Protein AF-A0AAW0YUC3-F1 (afdb_monomer)

Radius of gyration: 25.83 Å; Cα contacts (8 Å, |Δi|>4): 140; chains: 1; bounding box: 70×52×76 Å

pLDDT: mean 74.94, std 15.45, range [36.5, 94.44]

Nearest PDB structures (foldseek):
  8x61-assembly1_D  TM=2.138E-01  e=2.716E+00  Escherichia coli K-12
  8glv-assembly1_Em  TM=3.042E-01  e=8.082E+00  Chlamydomonas reinhardtii
  7w78-assembly1_B  TM=2.877E-01  e=7.691E+00  Corynebacterium diphtheriae NCTC 13129

Organism: NCBI:txid1651941

Secondary structure (DSSP, 8-state):
------HHHHHHHHHHHHHHHHHHHHHHHHHHHHHHHHHHHHHHHHHHTT--S--HHHHHHHHS-TTSS---SS-THHHHHHHHHHHHHHHHHHHHHHHHHHHHHTTT-HHHHHHHHHHS-GGG--SS-HHHHHHHHHHHHHHHHHHHHHHHHHHHHHS---S-TT--HHHHHHHHHHHHHHHHHHHHHHHHHHHHHHHHHHHHHHHHHHHHHHHHHHH--

Mean predicted aligned error: 12.06 Å

Sequence (221 aa):
MGAIFPFPRMLMLIVRLWFIVALGCLVMVLIVWLMIFIENTKTFKDTMHHYLGNDQRVYDTFDGDHGAGYVANTNIPKHLGGIVFTSLFDIAMMVFIPLAACSDLFWRFPFCKQILEDFWTAGLYDTRGFVDIEFFFVFANAFLKLFIVAATGSQTYTGIYPDNSHVDTPLFCLYATLCLAGSIPFTIISHIMVLHQMKRKEYKDELAKAEEAAKAAKSAN

Structure (mmCIF, N/CA/C/O backbone):
data_AF-A0AAW0YUC3-F1
#
_entry.id   AF-A0AAW0YUC3-F1
#
loop_
_atom_site.group_PDB
_atom_site.id
_atom_site.type_symbol
_atom_site.label_atom_id
_atom_site.label_alt_id
_atom_site.label_comp_id
_atom_site.label_asym_id
_atom_site.label_entity_id
_atom_site.label_seq_id
_atom_site.pdbx_PDB_ins_code
_atom_site.Cartn_x
_atom_site.Cartn_y
_atom_site.Cartn_z
_atom_site.occupancy
_atom_site.B_iso_or_equiv
_atom_site.auth_seq_id
_atom_site.auth_comp_id
_atom_site.auth_asym_id
_atom_site.auth_atom_id
_atom_site.pdbx_PDB_model_num
ATOM 1 N N . MET A 1 1 ? -8.210 25.835 40.104 1.00 36.50 1 MET A N 1
ATOM 2 C CA . MET A 1 1 ? -8.508 25.679 38.663 1.00 36.50 1 MET A CA 1
ATOM 3 C C . MET A 1 1 ? -7.409 24.832 38.038 1.00 36.50 1 MET A C 1
ATOM 5 O O . MET A 1 1 ? -6.374 25.361 37.665 1.00 36.50 1 MET A O 1
ATOM 9 N N . GLY A 1 2 ? -7.577 23.508 38.031 1.00 41.25 2 GLY A N 1
ATOM 10 C CA . GLY A 1 2 ? -6.605 22.593 37.433 1.00 41.25 2 GLY A CA 1
ATOM 11 C C . GLY A 1 2 ? -6.911 22.424 35.953 1.00 41.25 2 GLY A C 1
ATOM 12 O O . GLY A 1 2 ? -7.856 21.720 35.604 1.00 41.25 2 GLY A O 1
ATOM 13 N N . ALA A 1 3 ? -6.145 23.086 35.090 1.00 44.81 3 ALA A N 1
ATOM 14 C CA . ALA A 1 3 ? -6.155 22.807 33.663 1.00 44.81 3 ALA A CA 1
ATOM 15 C C . ALA A 1 3 ? -5.544 21.415 33.445 1.00 44.81 3 ALA A C 1
ATOM 17 O O . ALA A 1 3 ? -4.338 21.266 33.269 1.00 44.81 3 ALA A O 1
ATOM 18 N N . ILE A 1 4 ? -6.384 20.379 33.501 1.00 53.16 4 ILE A N 1
ATOM 19 C CA . ILE A 1 4 ? -6.050 19.073 32.940 1.00 53.16 4 ILE A CA 1
ATOM 20 C C . ILE A 1 4 ? -5.887 19.330 31.444 1.00 53.16 4 ILE A C 1
ATOM 22 O O . ILE A 1 4 ? -6.869 19.526 30.728 1.00 53.16 4 ILE A O 1
ATOM 26 N N . PHE A 1 5 ? -4.633 19.430 31.003 1.00 50.72 5 PHE A N 1
ATOM 27 C CA . PHE A 1 5 ? -4.253 19.533 29.599 1.00 50.72 5 PHE A CA 1
ATOM 28 C C . PHE A 1 5 ? -5.131 18.569 28.782 1.00 50.72 5 PHE A C 1
ATOM 30 O O . PHE A 1 5 ? -5.283 17.414 29.195 1.00 50.72 5 PHE A O 1
ATOM 37 N N . PRO A 1 6 ? -5.712 18.973 27.637 1.00 61.91 6 PRO A N 1
ATOM 38 C CA . PRO A 1 6 ? -6.569 18.111 26.824 1.00 61.91 6 PRO A CA 1
ATOM 39 C C . PRO A 1 6 ? -5.730 17.076 26.051 1.00 61.91 6 PRO A C 1
ATOM 41 O O . PRO A 1 6 ? -5.908 16.876 24.851 1.00 61.91 6 PRO A O 1
ATOM 44 N N . PHE A 1 7 ? -4.802 16.410 26.740 1.00 67.56 7 PHE A N 1
ATOM 45 C CA . PHE A 1 7 ? -3.860 15.422 26.239 1.00 67.56 7 PHE A CA 1
ATOM 46 C C . PHE A 1 7 ? -4.545 14.328 25.403 1.00 67.56 7 PHE A C 1
ATOM 48 O O . PHE A 1 7 ? -4.077 14.085 24.293 1.00 67.56 7 PHE A O 1
ATOM 55 N N . PRO A 1 8 ? -5.711 13.762 25.794 1.00 72.56 8 PRO A N 1
ATOM 56 C CA . PRO A 1 8 ? -6.392 12.768 24.962 1.00 72.56 8 PRO A CA 1
ATOM 57 C C . PRO A 1 8 ? -6.910 13.338 23.635 1.00 72.56 8 PRO A C 1
ATOM 59 O O . PRO A 1 8 ? -6.893 12.653 22.617 1.00 72.56 8 PRO A O 1
ATOM 62 N N . ARG A 1 9 ? -7.373 14.597 23.624 1.00 73.75 9 ARG A N 1
ATOM 63 C CA . ARG A 1 9 ? -7.908 15.240 22.413 1.00 73.75 9 ARG A CA 1
ATOM 64 C C . ARG A 1 9 ? -6.792 15.647 21.457 1.00 73.75 9 ARG A C 1
ATOM 66 O O . ARG A 1 9 ? -6.930 15.422 20.259 1.00 73.75 9 ARG A O 1
ATOM 73 N N . MET A 1 10 ? -5.691 16.198 21.975 1.00 80.25 10 MET A N 1
ATOM 74 C CA . MET A 1 10 ? -4.527 16.537 21.150 1.00 80.25 10 MET A CA 1
ATOM 75 C C . MET A 1 10 ? -3.869 15.290 20.563 1.00 80.25 10 MET A C 1
ATOM 77 O O . MET A 1 10 ? -3.585 15.260 19.372 1.00 80.25 10 MET A O 1
ATOM 81 N N . LEU A 1 11 ? -3.704 14.237 21.365 1.00 78.44 11 LEU A N 1
ATOM 82 C CA . LEU A 1 11 ? -3.140 12.971 20.907 1.00 78.44 11 LEU A CA 1
ATOM 83 C C . LEU A 1 11 ? -3.977 12.351 19.780 1.00 78.44 11 LEU A C 1
ATOM 85 O O . LEU A 1 11 ? -3.430 11.917 18.773 1.00 78.44 11 LEU A O 1
ATOM 89 N N . MET A 1 12 ? -5.308 12.392 19.888 1.00 76.25 12 MET A N 1
ATOM 90 C CA . MET A 1 12 ? -6.196 11.929 18.816 1.00 76.25 12 MET A CA 1
ATOM 91 C C . MET A 1 12 ? -6.129 12.782 17.550 1.00 76.25 12 MET A C 1
ATOM 93 O O . MET A 1 12 ? -6.281 12.257 16.449 1.00 76.25 12 MET A O 1
ATOM 97 N N . LEU A 1 13 ? -5.910 14.089 17.687 1.00 80.75 13 LEU A N 1
ATOM 98 C CA . LEU A 1 13 ? -5.717 14.973 16.542 1.00 80.75 13 LEU A CA 1
ATOM 99 C C . LEU A 1 13 ? -4.399 14.656 15.826 1.00 80.75 13 LEU A C 1
ATOM 101 O O . LEU A 1 13 ? -4.394 14.541 14.604 1.00 80.75 13 LEU A O 1
ATOM 105 N N . ILE A 1 14 ? -3.322 14.424 16.583 1.00 84.38 14 ILE A N 1
ATOM 106 C CA . ILE A 1 14 ? -2.024 13.985 16.051 1.00 84.38 14 ILE A CA 1
ATOM 107 C C . ILE A 1 14 ? -2.169 12.646 15.325 1.00 84.38 14 ILE A C 1
ATOM 109 O O . ILE A 1 14 ? -1.726 12.529 14.189 1.00 84.38 14 ILE A O 1
ATOM 113 N N . VAL A 1 15 ? -2.853 11.669 15.927 1.00 82.94 15 VAL A N 1
ATOM 114 C CA . VA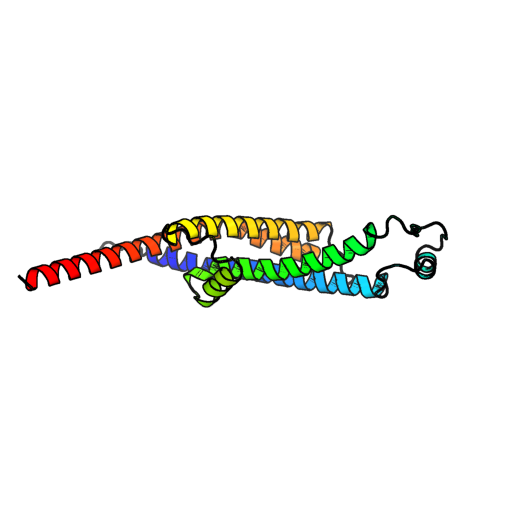L A 1 15 ? -3.125 10.367 15.297 1.00 82.94 15 VAL A CA 1
ATOM 115 C C . VAL A 1 15 ? -3.893 10.538 13.982 1.00 82.94 15 VAL A C 1
ATOM 117 O O . VAL A 1 15 ? -3.531 9.943 12.975 1.00 82.94 15 VAL A O 1
ATOM 120 N N . ARG A 1 16 ? -4.920 11.394 13.935 1.00 78.81 16 ARG A N 1
ATOM 121 C CA . ARG A 1 16 ? -5.672 11.654 12.693 1.00 78.81 16 ARG A CA 1
ATOM 122 C C . ARG A 1 16 ? -4.830 12.327 11.612 1.00 78.81 16 ARG A C 1
ATOM 124 O O . ARG A 1 16 ? -4.953 11.956 10.450 1.00 78.81 16 ARG A O 1
ATOM 131 N N . LEU A 1 17 ? -3.991 13.296 11.977 1.00 86.06 17 LEU A N 1
ATOM 132 C CA . LEU A 1 17 ? -3.051 13.915 11.040 1.00 86.06 17 LEU A CA 1
ATOM 133 C C . LEU A 1 17 ? -2.023 12.899 10.537 1.00 86.06 17 LEU A C 1
ATOM 135 O O . LEU A 1 17 ? -1.692 12.895 9.355 1.00 86.06 17 LEU A O 1
ATOM 139 N N . TRP A 1 18 ? -1.574 11.997 11.409 1.00 87.69 18 TRP A N 1
ATOM 140 C CA . TRP A 1 18 ? -0.641 10.937 11.058 1.00 87.69 18 TRP A CA 1
ATOM 141 C C . TRP A 1 18 ? -1.183 10.027 9.954 1.00 87.69 18 TRP A C 1
ATOM 143 O O . TRP A 1 18 ? -0.458 9.710 9.017 1.00 87.69 18 TRP A O 1
ATOM 153 N N . PHE A 1 19 ? -2.468 9.670 10.002 1.00 85.06 19 PHE A N 1
ATOM 154 C CA . PHE A 1 19 ? -3.106 8.888 8.938 1.00 85.06 19 PHE A CA 1
ATOM 155 C C . PHE A 1 19 ? -3.041 9.567 7.563 1.00 85.06 19 PHE A C 1
ATOM 157 O O . PHE A 1 19 ? -2.885 8.881 6.558 1.00 85.06 19 PHE A O 1
ATOM 164 N N . ILE A 1 20 ? -3.110 10.901 7.506 1.00 87.62 20 ILE A N 1
ATOM 165 C CA . ILE A 1 20 ? -2.961 11.653 6.250 1.00 87.62 20 ILE A CA 1
ATOM 166 C C . ILE A 1 20 ? -1.530 11.516 5.723 1.00 87.62 20 ILE A C 1
ATOM 168 O O . ILE A 1 20 ? -1.331 11.281 4.534 1.00 87.62 20 ILE A O 1
ATOM 172 N N . VAL A 1 21 ? -0.538 11.621 6.610 1.00 89.50 21 VAL A N 1
ATOM 173 C CA . VAL A 1 21 ? 0.879 11.453 6.255 1.00 89.50 21 VAL A CA 1
ATOM 174 C C . VAL A 1 21 ? 1.151 10.026 5.777 1.00 89.50 21 VAL A C 1
ATOM 176 O O . VAL A 1 21 ? 1.731 9.847 4.710 1.00 89.50 21 VAL A O 1
ATOM 179 N N . ALA A 1 22 ? 0.679 9.016 6.512 1.00 88.75 22 ALA A N 1
ATOM 180 C CA . ALA A 1 22 ? 0.833 7.606 6.155 1.00 88.75 22 ALA A CA 1
ATOM 181 C C . ALA A 1 22 ? 0.184 7.280 4.798 1.00 88.75 22 ALA A C 1
ATOM 183 O O . ALA A 1 22 ? 0.786 6.595 3.970 1.00 88.75 22 ALA A O 1
ATOM 184 N N . LEU A 1 23 ? -1.005 7.833 4.533 1.00 91.19 23 LEU A N 1
ATOM 185 C CA . LEU A 1 23 ? -1.658 7.721 3.231 1.00 91.19 23 LEU A CA 1
ATOM 186 C C . LEU A 1 23 ? -0.838 8.409 2.132 1.00 91.19 23 LEU A C 1
ATOM 188 O O . LEU A 1 23 ? -0.673 7.849 1.053 1.00 91.19 23 LEU A O 1
ATOM 192 N N . GLY A 1 24 ? -0.273 9.585 2.415 1.00 90.75 24 GLY A N 1
ATOM 193 C CA . GLY A 1 24 ? 0.641 10.280 1.510 1.00 90.75 24 GLY A CA 1
ATOM 194 C C . GLY A 1 24 ? 1.855 9.427 1.130 1.00 90.75 24 GLY A C 1
ATOM 195 O O . GLY A 1 24 ? 2.204 9.361 -0.047 1.00 90.75 24 GLY A O 1
ATOM 196 N N . CYS A 1 25 ? 2.447 8.702 2.085 1.00 92.62 25 CYS A N 1
ATOM 197 C CA . CYS A 1 25 ? 3.543 7.771 1.807 1.00 92.62 25 CYS A CA 1
ATOM 198 C C . CYS A 1 25 ? 3.119 6.640 0.856 1.00 92.62 25 CYS A C 1
ATOM 200 O O . CYS A 1 25 ? 3.864 6.305 -0.062 1.00 92.62 25 CYS A O 1
ATOM 202 N N . LEU A 1 26 ? 1.917 6.079 1.026 1.00 93.12 26 LEU A N 1
ATOM 203 C CA . LEU A 1 26 ? 1.385 5.063 0.109 1.00 93.12 26 LEU A CA 1
ATOM 204 C C . LEU A 1 26 ? 1.124 5.632 -1.292 1.00 93.12 26 LEU A C 1
ATOM 206 O O . LEU A 1 26 ? 1.446 4.980 -2.282 1.00 93.12 26 LEU A O 1
ATOM 210 N N . VAL A 1 27 ? 0.602 6.858 -1.392 1.00 94.06 27 VAL A N 1
ATOM 211 C CA . VAL A 1 27 ? 0.396 7.544 -2.679 1.00 94.06 27 VAL A CA 1
ATOM 212 C C . VAL A 1 27 ? 1.724 7.777 -3.400 1.00 94.06 27 VAL A C 1
ATOM 214 O O . VAL A 1 27 ? 1.807 7.533 -4.600 1.00 94.06 27 VAL A O 1
ATOM 217 N N . MET A 1 28 ? 2.776 8.192 -2.688 1.00 91.50 28 MET A N 1
ATOM 218 C CA . MET A 1 28 ? 4.113 8.327 -3.279 1.00 91.50 28 MET A CA 1
ATOM 219 C C . MET A 1 28 ? 4.600 7.006 -3.878 1.00 91.50 28 MET A C 1
ATOM 221 O O . MET A 1 28 ? 5.067 6.986 -5.014 1.00 91.50 28 MET A O 1
ATOM 225 N N . VAL A 1 29 ? 4.451 5.898 -3.146 1.00 92.56 29 VAL A N 1
ATOM 226 C CA . VAL A 1 29 ? 4.839 4.572 -3.643 1.00 92.56 29 VAL A CA 1
ATOM 227 C C . VAL A 1 29 ? 3.982 4.158 -4.844 1.00 92.56 29 VAL A C 1
ATOM 229 O O . VAL A 1 29 ? 4.516 3.634 -5.814 1.00 92.56 29 VAL A O 1
ATOM 232 N N . LEU A 1 30 ? 2.680 4.458 -4.855 1.00 93.50 30 LEU A N 1
ATOM 233 C CA . LEU A 1 30 ? 1.829 4.194 -6.021 1.00 93.50 30 LEU A CA 1
ATOM 234 C C . LEU A 1 30 ? 2.327 4.927 -7.275 1.00 93.50 30 LEU A C 1
ATOM 236 O O . LEU A 1 30 ? 2.386 4.333 -8.350 1.00 93.50 30 LEU A O 1
ATOM 240 N N . ILE A 1 31 ? 2.720 6.197 -7.137 1.00 90.62 31 ILE A N 1
ATOM 241 C CA . ILE A 1 31 ? 3.285 6.984 -8.241 1.00 90.62 31 ILE A CA 1
ATOM 242 C C . ILE A 1 31 ? 4.590 6.355 -8.740 1.00 90.62 31 ILE A C 1
ATOM 244 O O . ILE A 1 31 ? 4.771 6.231 -9.948 1.00 90.62 31 ILE A O 1
ATOM 248 N N . VAL A 1 32 ? 5.464 5.905 -7.833 1.00 89.12 32 VAL A N 1
ATOM 249 C CA . VAL A 1 32 ? 6.694 5.180 -8.192 1.00 89.12 32 VAL A CA 1
ATOM 250 C C . VAL A 1 32 ? 6.382 3.957 -9.056 1.00 89.12 32 VAL A C 1
ATOM 252 O O . VAL A 1 32 ? 6.980 3.790 -10.115 1.00 89.12 32 VAL A O 1
ATOM 255 N N . TRP A 1 33 ? 5.412 3.129 -8.662 1.00 90.56 33 TRP A N 1
ATOM 256 C CA . TRP A 1 33 ? 5.044 1.939 -9.436 1.00 90.56 33 TRP A CA 1
ATOM 257 C C . TRP A 1 33 ? 4.436 2.273 -10.800 1.00 90.56 33 TRP A C 1
ATOM 259 O O . TRP A 1 33 ? 4.719 1.581 -11.776 1.00 90.56 33 TRP A O 1
ATOM 269 N N . LEU A 1 34 ? 3.663 3.359 -10.909 1.00 89.81 34 LEU A N 1
ATOM 270 C CA . LEU A 1 34 ? 3.191 3.860 -12.205 1.00 89.81 34 LEU A CA 1
ATOM 271 C C . LEU A 1 34 ? 4.356 4.278 -13.108 1.00 89.81 34 LEU A C 1
ATOM 273 O O . LEU A 1 34 ? 4.357 3.955 -14.294 1.00 89.81 34 LEU A O 1
ATOM 277 N N . MET A 1 35 ? 5.356 4.968 -12.556 1.00 86.44 35 MET A N 1
ATOM 278 C CA . MET A 1 35 ? 6.550 5.364 -13.303 1.00 86.44 35 MET A CA 1
ATOM 279 C C . MET A 1 35 ? 7.354 4.148 -13.771 1.00 86.44 35 MET A C 1
ATOM 281 O O . MET A 1 35 ? 7.698 4.082 -14.948 1.00 86.44 35 MET A O 1
ATOM 285 N N . ILE A 1 36 ? 7.592 3.174 -12.886 1.00 85.88 36 ILE A N 1
ATOM 286 C CA . ILE A 1 36 ? 8.300 1.925 -13.206 1.00 85.88 36 ILE A CA 1
ATOM 287 C C . ILE A 1 36 ? 7.592 1.182 -14.337 1.00 85.88 36 ILE A C 1
ATOM 289 O O . ILE A 1 36 ? 8.230 0.800 -15.311 1.00 85.88 36 ILE A O 1
ATOM 293 N N . PHE A 1 37 ? 6.271 1.035 -14.259 1.00 87.00 37 PHE A N 1
ATOM 294 C CA . PHE A 1 37 ? 5.501 0.349 -15.293 1.00 87.00 37 PHE A CA 1
ATOM 295 C C . PHE A 1 37 ? 5.586 1.048 -16.655 1.00 87.00 37 PHE A C 1
ATOM 297 O O . PHE A 1 37 ? 5.738 0.393 -17.690 1.00 87.00 37 PHE A O 1
ATOM 304 N N . ILE A 1 38 ? 5.506 2.383 -16.669 1.00 85.25 38 ILE A N 1
ATOM 305 C CA . ILE A 1 38 ? 5.671 3.175 -17.894 1.00 85.25 38 ILE A CA 1
ATOM 306 C C . ILE A 1 38 ? 7.071 2.962 -18.471 1.00 85.25 38 ILE A C 1
ATOM 308 O O . ILE A 1 38 ? 7.193 2.744 -19.676 1.00 85.25 38 ILE A O 1
ATOM 312 N N . GLU A 1 39 ? 8.106 3.005 -17.635 1.00 80.94 39 GLU A N 1
ATOM 313 C CA . GLU A 1 39 ? 9.488 2.846 -18.083 1.00 80.94 39 GLU A CA 1
ATOM 314 C C . GLU A 1 39 ? 9.754 1.432 -18.603 1.00 80.94 39 GLU A C 1
ATOM 316 O O . GLU A 1 39 ? 10.210 1.277 -19.730 1.00 80.94 39 GLU A O 1
ATOM 321 N N . ASN A 1 40 ? 9.323 0.402 -17.871 1.00 79.44 40 ASN A N 1
ATOM 322 C CA . ASN A 1 40 ? 9.378 -0.993 -18.309 1.00 79.44 40 ASN A CA 1
ATOM 323 C C . ASN A 1 40 ? 8.682 -1.186 -19.666 1.00 79.44 40 ASN A C 1
ATOM 325 O O . ASN A 1 40 ? 9.205 -1.864 -20.551 1.00 79.44 40 ASN A O 1
ATOM 329 N N . THR A 1 41 ? 7.520 -0.553 -19.862 1.00 79.00 41 THR A N 1
ATOM 330 C CA . THR A 1 41 ? 6.772 -0.624 -21.126 1.00 79.00 41 THR A CA 1
ATOM 331 C C . THR A 1 41 ? 7.502 0.092 -22.266 1.00 79.00 41 THR A C 1
ATOM 333 O O . THR A 1 41 ? 7.511 -0.406 -23.394 1.00 79.00 41 THR A O 1
ATOM 336 N N . LYS A 1 42 ? 8.130 1.244 -21.996 1.00 78.69 42 LYS A N 1
ATOM 337 C CA . LYS A 1 42 ? 8.946 1.964 -22.983 1.00 78.69 42 LYS A CA 1
ATOM 338 C C . LYS A 1 42 ? 10.190 1.177 -23.356 1.00 78.69 42 LYS A C 1
ATOM 340 O O . LYS A 1 42 ? 10.390 0.937 -24.535 1.00 78.69 42 LYS A O 1
ATOM 345 N N . THR A 1 43 ? 10.960 0.685 -22.389 1.00 74.25 43 THR A N 1
ATOM 346 C CA . THR A 1 43 ? 12.140 -0.145 -22.661 1.00 74.25 43 THR A CA 1
ATOM 347 C C . THR A 1 43 ? 11.763 -1.398 -23.448 1.00 74.25 43 THR A C 1
ATOM 349 O O . THR A 1 43 ? 12.449 -1.772 -24.396 1.00 74.25 43 THR A O 1
ATOM 352 N N . PHE A 1 44 ? 10.626 -2.023 -23.133 1.00 74.81 44 PHE A N 1
ATOM 353 C CA . PHE A 1 44 ? 10.121 -3.148 -23.916 1.00 74.81 44 PHE A CA 1
ATOM 354 C C . PHE A 1 44 ? 9.786 -2.761 -25.368 1.00 74.81 44 PHE A C 1
ATOM 356 O O . PHE A 1 44 ? 10.060 -3.510 -26.305 1.00 74.81 44 PHE A O 1
ATOM 363 N N . LYS A 1 45 ? 9.217 -1.579 -25.592 1.00 77.62 45 LYS A N 1
ATOM 364 C CA . LYS A 1 45 ? 8.961 -1.075 -26.943 1.00 77.62 45 LYS A CA 1
ATOM 365 C C . LYS A 1 45 ? 10.250 -0.711 -27.686 1.00 77.62 45 LYS A C 1
ATOM 367 O O . LYS A 1 45 ? 10.398 -1.075 -28.850 1.00 77.62 45 LYS A O 1
ATOM 372 N N . ASP A 1 46 ? 11.145 0.017 -27.039 1.00 72.75 46 ASP A N 1
ATOM 373 C CA . ASP A 1 46 ? 12.275 0.677 -27.688 1.00 72.75 46 ASP A CA 1
ATOM 374 C C . ASP A 1 46 ? 13.439 -0.294 -27.905 1.00 72.75 46 ASP A C 1
ATOM 376 O O . ASP A 1 46 ? 14.040 -0.295 -28.977 1.00 72.75 46 ASP A O 1
ATOM 380 N N . THR A 1 47 ? 13.698 -1.177 -26.937 1.00 68.00 47 THR A N 1
ATOM 381 C CA . THR A 1 47 ? 14.779 -2.169 -27.010 1.00 68.00 47 THR A CA 1
ATOM 382 C C . THR A 1 47 ? 14.316 -3.478 -27.632 1.00 68.00 47 THR A C 1
ATOM 384 O O . THR A 1 47 ? 15.066 -4.094 -28.378 1.00 68.00 47 THR A O 1
ATOM 387 N N . MET A 1 48 ? 13.088 -3.922 -27.342 1.00 63.00 48 MET A N 1
ATOM 388 C CA . MET A 1 48 ? 12.586 -5.211 -27.834 1.00 63.00 48 MET A CA 1
ATOM 389 C C . MET A 1 48 ? 11.582 -5.071 -28.982 1.00 63.00 48 MET A C 1
ATOM 391 O O . MET A 1 48 ? 11.122 -6.084 -29.474 1.00 63.00 48 MET A O 1
ATOM 395 N N . HIS A 1 49 ? 11.191 -3.878 -29.442 1.00 68.06 49 HIS A N 1
ATOM 396 C CA . HIS A 1 49 ? 10.215 -3.712 -30.540 1.00 68.06 49 HIS A CA 1
ATOM 397 C C . HIS A 1 49 ? 8.898 -4.490 -30.346 1.00 68.06 49 HIS A C 1
ATOM 399 O O . HIS A 1 49 ? 8.316 -4.995 -31.306 1.00 68.06 49 HIS A O 1
ATOM 405 N N . HIS A 1 50 ? 8.422 -4.601 -29.100 1.00 67.62 50 HIS A N 1
ATOM 406 C CA . HIS A 1 50 ? 7.267 -5.433 -28.715 1.00 67.62 50 HIS A CA 1
ATOM 407 C C . HIS A 1 50 ? 7.434 -6.939 -28.952 1.00 67.62 50 HIS A C 1
ATOM 409 O O . HIS A 1 50 ? 6.468 -7.706 -28.927 1.00 67.62 50 HIS A O 1
ATOM 415 N N . TYR A 1 51 ? 8.658 -7.376 -29.180 1.00 62.28 51 TYR A N 1
ATOM 416 C CA . TYR A 1 51 ? 8.966 -8.741 -29.508 1.00 62.28 51 TYR A CA 1
ATOM 417 C C . TYR A 1 51 ? 9.067 -9.588 -28.240 1.00 62.28 51 TYR A C 1
ATOM 419 O O . TYR A 1 51 ? 9.902 -9.368 -27.366 1.00 62.28 51 TYR A O 1
ATOM 427 N N . LEU A 1 52 ? 8.183 -10.577 -28.149 1.00 59.31 52 LEU A N 1
ATOM 428 C CA . LEU A 1 52 ? 8.095 -11.511 -27.027 1.00 59.31 52 LEU A CA 1
ATOM 429 C C . LEU A 1 52 ? 8.913 -12.802 -27.269 1.00 59.31 52 LEU A C 1
ATOM 431 O O . LEU A 1 52 ? 9.033 -13.629 -26.375 1.00 59.31 52 LEU A O 1
ATOM 435 N N . GLY A 1 53 ? 9.543 -12.955 -28.440 1.00 53.75 53 GLY A N 1
ATOM 436 C CA . GLY A 1 53 ? 10.409 -14.093 -28.770 1.00 53.75 53 GLY A CA 1
ATOM 437 C C . GLY A 1 53 ? 9.696 -15.278 -29.437 1.00 53.75 53 GLY A C 1
ATOM 438 O O . GLY A 1 53 ? 8.803 -15.864 -28.835 1.00 53.75 53 GLY A O 1
ATOM 439 N N . ASN A 1 54 ? 10.123 -15.634 -30.666 1.00 55.44 54 ASN A N 1
ATOM 440 C CA . ASN A 1 54 ? 10.218 -17.000 -31.250 1.00 55.44 54 ASN A CA 1
ATOM 441 C C . ASN A 1 54 ? 10.791 -17.007 -32.704 1.00 55.44 54 ASN A C 1
ATOM 443 O O . ASN A 1 54 ? 10.345 -17.732 -33.587 1.00 55.44 54 ASN A O 1
ATOM 447 N N . ASP A 1 55 ? 11.746 -16.145 -33.000 1.00 56.50 55 ASP A N 1
ATOM 448 C CA . ASP A 1 55 ? 12.297 -15.865 -34.330 1.00 56.50 55 ASP A CA 1
ATOM 449 C C . ASP A 1 55 ? 13.767 -15.456 -34.168 1.00 56.50 55 ASP A C 1
ATOM 451 O O . ASP A 1 55 ? 14.103 -14.413 -33.594 1.00 56.50 55 ASP A O 1
ATOM 455 N N . GLN A 1 56 ? 14.648 -16.332 -34.641 1.00 55.59 56 GLN A N 1
ATOM 456 C CA . GLN A 1 56 ? 16.095 -16.167 -34.563 1.00 55.59 56 GLN A CA 1
ATOM 457 C C . GLN A 1 56 ? 16.583 -14.965 -35.370 1.00 55.59 56 GLN A C 1
ATOM 459 O O . GLN A 1 56 ? 17.543 -14.311 -34.979 1.00 55.59 56 GLN A O 1
ATOM 464 N N . ARG A 1 57 ? 15.879 -14.611 -36.452 1.00 59.62 57 ARG A N 1
ATOM 465 C CA . ARG A 1 57 ? 16.280 -13.515 -37.344 1.00 59.62 57 ARG A CA 1
ATOM 466 C C . ARG A 1 57 ? 16.293 -12.156 -36.654 1.00 59.62 57 ARG A C 1
ATOM 468 O O . ARG A 1 57 ? 17.054 -11.289 -37.061 1.00 59.62 57 ARG A O 1
ATOM 475 N N . VAL A 1 58 ? 15.453 -11.980 -35.635 1.00 60.97 58 VAL A N 1
ATOM 476 C CA . VAL A 1 58 ? 15.376 -10.749 -34.837 1.00 60.97 58 VAL A CA 1
ATOM 477 C C . VAL A 1 58 ? 16.470 -10.721 -33.761 1.00 60.97 58 VAL A C 1
ATOM 479 O O . VAL A 1 58 ? 16.980 -9.657 -33.436 1.00 60.97 58 VAL A O 1
ATOM 482 N N . TYR A 1 59 ? 16.888 -11.876 -33.235 1.00 56.28 59 TYR A N 1
ATOM 483 C CA . TYR A 1 59 ? 18.004 -11.951 -32.283 1.00 56.28 59 TYR A CA 1
ATOM 484 C C . TYR A 1 59 ? 19.352 -11.678 -32.955 1.00 56.28 59 TYR A C 1
ATOM 486 O O . TYR A 1 59 ? 20.137 -10.880 -32.446 1.00 56.28 59 TYR A O 1
ATOM 494 N N . ASP A 1 60 ? 19.564 -12.249 -34.142 1.00 58.59 60 ASP A N 1
ATOM 495 C CA . ASP A 1 60 ? 20.775 -12.044 -34.941 1.00 58.59 60 ASP A CA 1
ATOM 496 C C . ASP A 1 60 ? 21.017 -10.553 -35.271 1.00 58.59 60 ASP A C 1
ATOM 498 O O . ASP A 1 60 ? 22.158 -10.143 -35.484 1.00 58.59 60 ASP A O 1
ATOM 502 N N . THR A 1 61 ? 19.966 -9.717 -35.278 1.00 61.91 61 THR A N 1
ATOM 503 C CA . THR A 1 61 ? 20.084 -8.267 -35.513 1.00 61.91 61 THR A CA 1
ATOM 504 C C . THR A 1 61 ? 20.540 -7.445 -34.304 1.00 61.91 61 THR A C 1
ATOM 506 O O . THR A 1 61 ? 20.989 -6.320 -34.512 1.00 61.91 61 THR A O 1
ATOM 509 N N . PHE A 1 62 ? 20.450 -7.964 -33.073 1.00 56.56 62 PHE A N 1
ATOM 510 C CA . PHE A 1 62 ? 20.850 -7.223 -31.865 1.00 56.56 62 PHE A CA 1
ATOM 511 C C . PHE A 1 62 ? 22.328 -7.413 -31.505 1.00 56.56 62 PHE A C 1
ATOM 513 O O . PHE A 1 62 ? 22.997 -6.426 -31.214 1.00 56.56 62 PHE A O 1
ATOM 520 N N . ASP A 1 63 ? 22.843 -8.646 -31.571 1.00 54.25 63 ASP A N 1
ATOM 521 C CA . ASP A 1 63 ? 24.216 -8.966 -31.139 1.00 54.25 63 ASP A CA 1
ATOM 522 C C . ASP A 1 63 ? 25.173 -9.321 -32.293 1.00 54.25 63 ASP A C 1
ATOM 524 O O . ASP A 1 63 ? 26.379 -9.435 -32.078 1.00 54.25 63 ASP A O 1
ATOM 528 N N . GLY A 1 64 ? 24.681 -9.488 -33.530 1.00 53.22 64 GLY A N 1
ATOM 529 C CA . GLY A 1 64 ? 25.514 -9.795 -34.706 1.00 53.22 64 GLY A CA 1
ATOM 530 C C . GLY A 1 64 ? 26.238 -11.151 -34.659 1.00 53.22 64 GLY A C 1
ATOM 531 O O . GLY A 1 64 ? 26.995 -11.479 -35.573 1.00 53.22 64 GLY A O 1
ATOM 532 N N . ASP A 1 65 ? 26.005 -11.940 -33.613 1.00 55.22 65 ASP A N 1
ATOM 533 C CA . ASP A 1 65 ? 26.528 -13.284 -33.417 1.00 55.22 65 ASP A CA 1
ATOM 534 C C . ASP A 1 65 ? 25.398 -14.296 -33.640 1.00 55.22 65 ASP A C 1
ATOM 536 O O . ASP A 1 65 ? 24.470 -14.401 -32.841 1.00 55.22 65 ASP A O 1
ATOM 540 N N . HIS A 1 66 ? 25.495 -15.072 -34.722 1.00 53.25 66 HIS A N 1
ATOM 541 C CA . HIS A 1 66 ? 24.544 -16.142 -35.054 1.00 53.25 66 HIS A CA 1
ATOM 542 C C . HIS A 1 66 ? 24.489 -17.266 -33.996 1.00 53.25 66 HIS A C 1
ATOM 544 O O . HIS A 1 66 ? 23.628 -18.147 -34.071 1.00 53.25 66 HIS A O 1
ATOM 550 N N . GLY A 1 67 ? 25.424 -17.274 -33.037 1.00 49.75 67 GLY A N 1
ATOM 551 C CA . GLY A 1 67 ? 25.439 -18.153 -31.869 1.00 49.75 67 GLY A CA 1
ATOM 552 C C . GLY A 1 67 ? 24.911 -17.515 -30.577 1.00 49.75 67 GLY A C 1
ATOM 553 O O . GLY A 1 67 ? 24.720 -18.238 -29.594 1.00 49.75 67 GLY A O 1
ATOM 554 N N . ALA A 1 68 ? 24.649 -16.205 -30.548 1.00 48.53 68 ALA A N 1
ATOM 555 C CA . ALA A 1 68 ? 24.185 -15.513 -29.352 1.00 48.53 68 ALA A CA 1
ATOM 556 C C . ALA A 1 68 ? 22.662 -15.645 -29.183 1.00 48.53 68 ALA A C 1
ATOM 558 O O . ALA A 1 68 ? 21.854 -15.194 -29.989 1.00 48.53 68 ALA A O 1
ATOM 559 N N . GLY A 1 69 ? 22.254 -16.279 -28.083 1.00 49.22 69 GLY A N 1
ATOM 560 C CA . GLY A 1 69 ? 20.921 -16.106 -27.496 1.00 49.22 69 GLY A CA 1
ATOM 561 C C . GLY A 1 69 ? 19.758 -16.913 -28.083 1.00 49.22 69 GLY A C 1
ATOM 562 O O . GLY A 1 69 ? 18.714 -16.980 -27.432 1.00 49.22 69 GLY A O 1
ATOM 563 N N . TYR A 1 70 ? 19.894 -17.589 -29.229 1.00 47.16 70 TYR A N 1
ATOM 564 C CA . TYR A 1 70 ? 18.826 -18.474 -29.707 1.00 47.16 70 TYR A CA 1
ATOM 565 C C . TYR A 1 70 ? 18.901 -19.856 -29.058 1.00 47.16 70 TYR A C 1
ATOM 567 O O . TYR A 1 70 ? 19.721 -20.703 -29.415 1.00 47.16 70 TYR A O 1
ATOM 575 N N . VAL A 1 71 ? 18.005 -20.120 -28.107 1.00 49.53 71 VAL A N 1
ATOM 576 C CA . VAL A 1 71 ? 17.853 -21.472 -27.568 1.00 49.53 71 VAL A CA 1
ATOM 577 C C . VAL A 1 71 ? 16.841 -22.237 -28.407 1.00 49.53 71 VAL A C 1
ATOM 579 O O . VAL A 1 71 ? 15.635 -22.020 -28.291 1.00 49.53 71 VAL A O 1
ATOM 582 N N . ALA A 1 72 ? 17.334 -23.173 -29.218 1.00 45.81 72 ALA A N 1
ATOM 583 C CA . ALA A 1 72 ? 16.506 -24.078 -30.000 1.00 45.81 72 ALA A CA 1
ATOM 584 C C . ALA A 1 72 ? 15.525 -24.853 -29.092 1.00 45.81 72 ALA A C 1
ATOM 586 O O . ALA A 1 72 ? 15.894 -25.763 -28.351 1.00 45.81 72 ALA A O 1
ATOM 587 N N . ASN A 1 73 ? 14.255 -24.457 -29.146 1.00 43.06 73 ASN A N 1
ATOM 588 C CA . ASN A 1 73 ? 13.057 -25.231 -28.811 1.00 43.06 73 ASN A CA 1
ATOM 589 C C . ASN A 1 73 ? 12.948 -25.945 -27.440 1.00 43.06 73 ASN A C 1
ATOM 591 O O . ASN A 1 73 ? 12.035 -26.746 -27.264 1.00 43.06 73 ASN A O 1
ATOM 595 N N . THR A 1 74 ? 13.807 -25.675 -26.445 1.00 40.06 74 THR A N 1
ATOM 596 C CA . THR A 1 74 ? 13.708 -26.345 -25.120 1.00 40.06 74 THR A CA 1
ATOM 597 C C . THR A 1 74 ? 13.898 -25.467 -23.876 1.00 40.06 74 THR A C 1
ATOM 599 O O . THR A 1 74 ? 13.653 -25.952 -22.778 1.00 40.06 74 THR A O 1
ATOM 602 N N . ASN A 1 75 ? 14.244 -24.174 -23.984 1.00 44.78 75 ASN A N 1
ATOM 603 C CA . ASN A 1 75 ? 14.324 -23.263 -22.818 1.00 44.78 75 ASN A CA 1
ATOM 604 C C . ASN A 1 75 ? 13.722 -21.868 -23.067 1.00 44.78 75 ASN A C 1
ATOM 606 O O . ASN A 1 75 ? 14.172 -20.870 -22.502 1.00 44.78 75 ASN A O 1
ATOM 610 N N . ILE A 1 76 ? 12.639 -21.814 -23.841 1.00 47.72 76 ILE A N 1
ATOM 611 C CA . ILE A 1 76 ? 11.842 -20.606 -24.103 1.00 47.72 76 ILE A CA 1
ATOM 612 C C . ILE A 1 76 ? 11.288 -19.879 -22.835 1.00 47.72 76 ILE A C 1
ATOM 6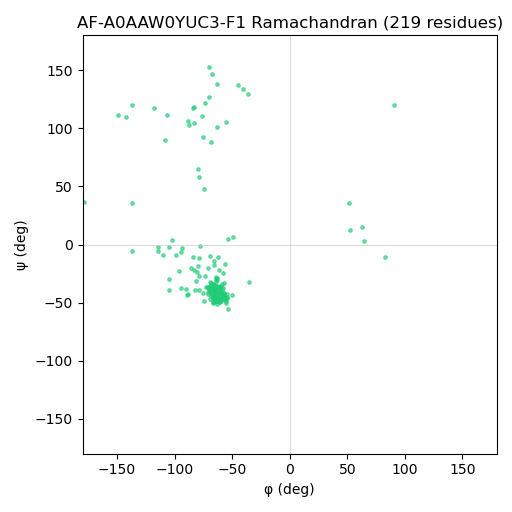14 O O . ILE A 1 76 ? 10.995 -18.690 -22.956 1.00 47.72 76 ILE A O 1
ATOM 618 N N . PRO A 1 77 ? 11.201 -20.431 -21.592 1.00 48.53 77 PRO A N 1
ATOM 619 C CA . PRO A 1 77 ? 10.565 -19.672 -20.511 1.00 48.53 77 PRO A CA 1
ATOM 620 C C . PRO A 1 77 ? 11.423 -18.574 -19.858 1.00 48.53 77 PRO A C 1
ATOM 622 O O . PRO A 1 77 ? 10.878 -17.794 -19.084 1.00 48.53 77 PRO A O 1
ATOM 625 N N . LYS A 1 78 ? 12.741 -18.487 -20.091 1.00 46.62 78 LYS A N 1
ATOM 626 C CA . LYS A 1 78 ? 13.607 -17.673 -19.207 1.00 46.62 78 LYS A CA 1
ATOM 627 C C . LYS A 1 78 ? 13.544 -16.163 -19.473 1.00 46.62 78 LYS A C 1
ATOM 629 O O . LYS A 1 78 ? 13.528 -15.390 -18.522 1.00 46.62 78 LYS A O 1
ATOM 634 N N . HIS A 1 79 ? 13.468 -15.744 -20.737 1.00 49.16 79 HIS A N 1
ATOM 635 C CA . HIS A 1 79 ? 13.458 -14.318 -21.106 1.00 49.16 79 HIS A CA 1
ATOM 636 C C . HIS A 1 79 ? 12.035 -13.759 -21.277 1.00 49.16 79 HIS A C 1
ATOM 638 O O . HIS A 1 79 ? 11.756 -12.658 -20.809 1.00 49.16 79 HIS A O 1
ATOM 644 N N . LEU A 1 80 ? 11.104 -14.552 -21.830 1.00 57.91 80 LEU A N 1
ATOM 645 C CA . LEU A 1 80 ? 9.673 -14.217 -21.871 1.00 57.91 80 LEU A CA 1
ATOM 646 C C . LEU A 1 80 ? 9.064 -14.189 -20.459 1.00 57.91 80 LEU A C 1
ATOM 648 O O . LEU A 1 80 ? 8.291 -13.292 -20.124 1.00 57.91 80 LEU A O 1
ATOM 652 N N . GLY A 1 81 ? 9.445 -15.157 -19.617 1.00 60.94 81 GLY A N 1
ATOM 653 C CA . GLY A 1 81 ? 8.975 -15.248 -18.238 1.00 60.94 81 GLY A CA 1
ATOM 654 C C . GLY A 1 81 ? 9.346 -14.020 -17.415 1.00 60.94 81 GLY A C 1
ATOM 655 O O . GLY A 1 81 ? 8.524 -13.571 -16.629 1.00 60.94 81 GLY A O 1
ATOM 656 N N . GLY A 1 82 ? 10.526 -13.431 -17.645 1.00 67.38 82 GLY A N 1
ATOM 657 C CA . GLY A 1 82 ? 10.960 -12.210 -16.966 1.00 67.38 82 GLY A CA 1
ATOM 658 C C . GLY A 1 82 ? 10.045 -11.016 -17.241 1.00 67.38 82 GLY A C 1
ATOM 659 O O . GLY A 1 82 ? 9.585 -10.385 -16.301 1.00 67.38 82 GLY A O 1
ATOM 660 N N . ILE A 1 83 ? 9.715 -10.742 -18.507 1.00 70.19 83 ILE A N 1
ATOM 661 C CA . ILE A 1 83 ? 8.864 -9.596 -18.881 1.00 70.19 83 ILE A CA 1
ATOM 662 C C . ILE A 1 83 ? 7.446 -9.775 -18.334 1.00 70.19 83 ILE A C 1
ATOM 664 O O . ILE A 1 83 ? 6.918 -8.878 -17.681 1.00 7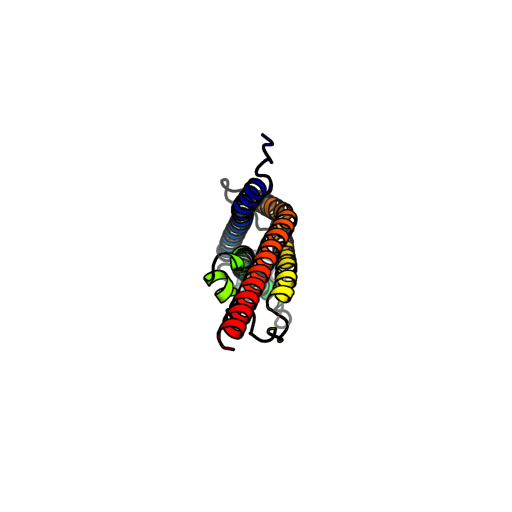0.19 83 ILE A O 1
ATOM 668 N N . VAL A 1 84 ? 6.847 -10.951 -18.549 1.00 74.56 84 VAL A N 1
ATOM 669 C CA . VAL A 1 84 ? 5.492 -11.250 -18.060 1.00 74.56 84 VAL A CA 1
ATOM 670 C C . VAL A 1 84 ? 5.442 -11.191 -16.534 1.00 74.56 84 VAL A C 1
ATOM 672 O O . VAL A 1 84 ? 4.509 -10.617 -15.975 1.00 74.56 84 VAL A O 1
ATOM 675 N N . PHE A 1 85 ? 6.451 -11.740 -15.854 1.00 77.62 85 PHE A N 1
ATOM 676 C CA . PHE A 1 85 ? 6.551 -11.686 -14.400 1.00 77.62 85 PHE A CA 1
ATOM 677 C C . PHE A 1 85 ? 6.687 -10.249 -13.896 1.00 77.62 85 PHE A C 1
ATOM 679 O O . PHE A 1 85 ? 5.944 -9.869 -12.998 1.00 77.62 85 PHE A O 1
ATOM 686 N N . THR A 1 86 ? 7.563 -9.437 -14.492 1.00 78.00 86 THR A N 1
ATOM 687 C CA . THR A 1 86 ? 7.738 -8.029 -14.110 1.00 78.00 86 THR A CA 1
ATOM 688 C C . THR A 1 86 ? 6.455 -7.231 -14.326 1.00 78.00 86 THR A C 1
ATOM 690 O O . THR A 1 86 ? 6.020 -6.540 -13.414 1.00 78.00 86 THR A O 1
ATOM 693 N N . SER A 1 87 ? 5.769 -7.381 -15.464 1.00 82.06 87 SER A N 1
ATOM 694 C CA . SER A 1 87 ? 4.500 -6.677 -15.703 1.00 82.06 87 SER A CA 1
ATOM 695 C C . SER A 1 87 ? 3.391 -7.110 -14.741 1.00 82.06 87 SER A C 1
ATOM 697 O O . SER A 1 87 ? 2.645 -6.270 -14.239 1.00 82.06 87 SER A O 1
ATOM 699 N N . LEU A 1 88 ? 3.275 -8.411 -14.455 1.00 86.62 88 LEU A N 1
ATOM 700 C CA . LEU A 1 88 ? 2.323 -8.906 -13.458 1.00 86.62 88 LEU A CA 1
ATOM 701 C C . LEU A 1 88 ? 2.670 -8.404 -12.056 1.00 86.62 88 LEU A C 1
ATOM 703 O O . LEU A 1 88 ? 1.765 -8.082 -11.290 1.00 86.62 88 LEU A O 1
ATOM 707 N N . PHE A 1 89 ? 3.958 -8.318 -11.728 1.00 88.81 89 PHE A N 1
ATOM 708 C CA . PHE A 1 89 ? 4.432 -7.796 -10.456 1.00 88.81 89 PHE A CA 1
ATOM 709 C C . PHE A 1 89 ? 4.121 -6.306 -10.305 1.00 88.81 89 PHE A C 1
ATOM 711 O O . PHE A 1 89 ? 3.556 -5.917 -9.286 1.00 88.81 89 PHE A O 1
ATOM 718 N N . ASP A 1 90 ? 4.385 -5.496 -11.332 1.00 89.06 90 ASP A N 1
ATOM 719 C CA . ASP A 1 90 ? 4.054 -4.070 -11.355 1.00 89.06 90 ASP A CA 1
ATOM 720 C C . ASP A 1 90 ? 2.550 -3.853 -11.108 1.00 89.06 90 ASP A C 1
ATOM 722 O O . ASP A 1 90 ? 2.157 -3.071 -10.241 1.00 89.06 90 ASP A O 1
ATOM 726 N N . ILE A 1 91 ? 1.694 -4.604 -11.815 1.00 91.19 91 ILE A N 1
ATOM 727 C CA . ILE A 1 91 ? 0.234 -4.540 -11.647 1.00 91.19 91 ILE A CA 1
ATOM 728 C C . ILE A 1 91 ? -0.179 -5.009 -10.247 1.00 91.19 91 ILE A C 1
ATOM 730 O O . ILE A 1 91 ? -1.002 -4.361 -9.599 1.00 91.19 91 ILE A O 1
ATOM 734 N N . ALA A 1 92 ? 0.388 -6.112 -9.751 1.00 91.75 92 ALA A N 1
ATOM 735 C CA . ALA A 1 92 ? 0.096 -6.612 -8.410 1.00 91.75 92 ALA A CA 1
ATOM 736 C C . ALA A 1 92 ? 0.441 -5.566 -7.343 1.00 91.75 92 ALA A C 1
ATOM 738 O O . ALA A 1 92 ? -0.349 -5.328 -6.432 1.00 91.75 92 ALA A O 1
ATOM 739 N N . MET A 1 93 ? 1.568 -4.873 -7.493 1.00 93.12 93 MET A N 1
ATOM 740 C CA . MET A 1 93 ? 1.976 -3.782 -6.613 1.00 93.12 93 MET A CA 1
ATOM 741 C C . MET A 1 93 ? 1.001 -2.603 -6.663 1.00 93.12 93 MET A C 1
ATOM 743 O O . MET A 1 93 ? 0.590 -2.105 -5.612 1.00 93.12 93 MET A O 1
ATOM 747 N N . MET A 1 94 ? 0.538 -2.219 -7.857 1.00 93.19 94 MET A N 1
ATOM 748 C CA . MET A 1 94 ? -0.514 -1.207 -8.022 1.00 93.19 94 MET A CA 1
ATOM 749 C C . MET A 1 94 ? -1.851 -1.600 -7.385 1.00 93.19 94 MET A C 1
ATOM 751 O O . MET A 1 94 ? -2.643 -0.711 -7.092 1.00 93.19 94 MET A O 1
ATOM 755 N N . VAL A 1 95 ? -2.115 -2.890 -7.159 1.00 92.25 95 VAL A N 1
ATOM 756 C CA . VAL A 1 95 ? -3.308 -3.384 -6.448 1.00 92.25 95 VAL A CA 1
ATOM 757 C C . VAL A 1 95 ? -3.063 -3.470 -4.938 1.00 92.25 95 VAL A C 1
ATOM 759 O O . VAL A 1 95 ? -3.906 -3.051 -4.142 1.00 92.25 95 VAL A O 1
ATOM 762 N N . PHE A 1 96 ? -1.895 -3.954 -4.516 1.00 93.38 96 PHE A N 1
ATOM 763 C CA . PHE A 1 96 ? -1.534 -4.094 -3.105 1.00 93.38 96 PHE A CA 1
ATOM 764 C C . PHE A 1 96 ? -1.454 -2.755 -2.373 1.00 93.38 96 PHE A C 1
ATOM 766 O O . PHE A 1 96 ? -1.837 -2.681 -1.207 1.00 93.38 96 PHE A O 1
ATOM 773 N N . ILE A 1 97 ? -1.009 -1.687 -3.036 1.00 93.38 97 ILE A N 1
ATOM 774 C CA . ILE A 1 97 ? -0.899 -0.359 -2.416 1.00 93.38 97 ILE A CA 1
ATOM 775 C C . ILE A 1 97 ? -2.283 0.227 -2.055 1.00 93.38 97 ILE A C 1
ATOM 777 O O . ILE A 1 97 ? -2.471 0.608 -0.897 1.00 93.38 97 ILE A O 1
ATOM 781 N N . PRO A 1 98 ? -3.286 0.265 -2.960 1.00 92.00 98 PRO A N 1
ATOM 782 C CA . PRO A 1 98 ? -4.663 0.615 -2.614 1.00 92.00 98 PRO A CA 1
ATOM 783 C C . PRO A 1 98 ? -5.285 -0.287 -1.551 1.00 92.00 98 PRO A C 1
ATOM 785 O O . PRO A 1 98 ? -6.013 0.219 -0.698 1.00 92.00 98 PRO A O 1
ATOM 788 N N . LEU A 1 99 ? -4.996 -1.594 -1.560 1.00 89.94 99 LEU A N 1
ATOM 789 C CA . LEU A 1 99 ? -5.467 -2.498 -0.506 1.00 89.94 99 LEU A CA 1
ATOM 790 C C . LEU A 1 99 ? -4.875 -2.112 0.853 1.00 89.94 99 LEU A C 1
ATOM 792 O O . LEU A 1 99 ? -5.627 -1.950 1.810 1.00 89.94 99 LEU A O 1
ATOM 796 N N . ALA A 1 100 ? -3.568 -1.846 0.922 1.00 91.25 100 ALA A N 1
ATOM 797 C CA . ALA A 1 100 ? -2.912 -1.368 2.138 1.00 91.25 100 ALA A CA 1
ATOM 798 C C . ALA A 1 100 ? -3.481 -0.020 2.623 1.00 91.25 100 ALA A C 1
ATOM 800 O O . ALA A 1 100 ? -3.629 0.198 3.828 1.00 91.25 100 ALA A O 1
ATOM 801 N N . ALA A 1 101 ? -3.845 0.873 1.696 1.00 90.62 101 ALA A N 1
ATOM 802 C CA . ALA A 1 101 ? -4.511 2.137 2.008 1.00 90.62 101 ALA A CA 1
ATOM 803 C C . ALA A 1 101 ? -5.939 1.923 2.539 1.00 90.62 101 ALA A C 1
ATOM 805 O O . ALA A 1 101 ? -6.331 2.541 3.528 1.00 90.62 101 ALA A O 1
ATOM 806 N N . CYS A 1 102 ? -6.711 1.014 1.938 1.00 87.19 102 CYS A N 1
ATOM 807 C CA . CYS A 1 102 ? -8.033 0.640 2.444 1.00 87.19 102 CYS A CA 1
ATOM 808 C C . CYS A 1 102 ? -7.930 0.019 3.842 1.00 87.19 102 CYS A C 1
ATOM 810 O O . CYS A 1 102 ? -8.726 0.356 4.719 1.00 87.19 102 CYS A O 1
ATOM 812 N N . SER A 1 103 ? -6.909 -0.806 4.087 1.00 85.38 103 SER A N 1
ATOM 813 C CA . SER A 1 103 ? -6.601 -1.374 5.403 1.00 85.38 103 SER A CA 1
ATOM 814 C C . SER A 1 103 ? -6.162 -0.344 6.446 1.00 85.38 103 SER A C 1
ATOM 816 O O . SER A 1 103 ? -6.238 -0.643 7.632 1.00 85.38 103 SER A O 1
ATOM 818 N N . ASP A 1 104 ? -5.750 0.865 6.062 1.00 85.62 104 ASP A N 1
ATOM 819 C CA . ASP A 1 104 ? -5.529 1.961 7.020 1.00 85.62 104 ASP A CA 1
ATOM 820 C C . ASP A 1 104 ? -6.800 2.761 7.328 1.00 85.62 104 ASP A C 1
ATOM 822 O O . ASP A 1 104 ? -6.873 3.488 8.321 1.00 85.62 104 ASP A O 1
ATOM 826 N N . LEU A 1 105 ? -7.794 2.676 6.444 1.00 85.75 105 LEU A N 1
ATOM 827 C CA . LEU A 1 105 ? -8.955 3.562 6.409 1.00 85.75 105 LEU A CA 1
ATOM 828 C C . LEU A 1 105 ? -10.283 2.854 6.720 1.00 85.75 105 LEU A C 1
ATOM 830 O O . LEU A 1 105 ? -11.306 3.531 6.866 1.00 85.75 105 LEU A O 1
ATOM 834 N N . PHE A 1 106 ? -10.285 1.525 6.873 1.00 82.12 106 PHE A N 1
ATOM 835 C CA . PHE A 1 106 ? -11.494 0.711 7.077 1.00 82.12 106 PHE A CA 1
ATOM 836 C C . PHE A 1 106 ? -12.330 1.138 8.292 1.00 82.12 106 PHE A C 1
ATOM 838 O O . PHE A 1 106 ? -13.556 1.081 8.248 1.00 82.12 106 PHE A O 1
ATOM 845 N N . TRP A 1 107 ? -11.687 1.619 9.361 1.00 75.00 107 TRP A N 1
ATOM 846 C CA . TRP A 1 107 ? -12.367 2.079 10.578 1.00 75.00 107 TRP A CA 1
ATOM 847 C C . TRP A 1 107 ? -13.129 3.395 10.372 1.00 75.00 107 TRP A C 1
ATOM 849 O O . TRP A 1 107 ? -14.017 3.736 11.157 1.00 75.00 107 TRP A O 1
ATOM 859 N N . ARG A 1 108 ? -12.781 4.167 9.333 1.00 77.94 108 ARG A N 1
ATOM 860 C CA . ARG A 1 108 ? -13.388 5.471 9.046 1.00 77.94 108 ARG A CA 1
ATOM 861 C C . ARG A 1 108 ? -14.366 5.429 7.881 1.00 77.94 108 ARG A C 1
ATOM 863 O O . ARG A 1 108 ? -15.381 6.124 7.944 1.00 77.94 108 ARG A O 1
ATOM 870 N N . PHE A 1 109 ? -14.051 4.668 6.837 1.00 80.44 109 PHE A N 1
ATOM 871 C CA . PHE A 1 109 ? -14.812 4.647 5.595 1.00 80.44 109 PHE A CA 1
ATOM 872 C C . PHE A 1 109 ? -15.394 3.252 5.336 1.00 80.44 109 PHE A C 1
ATOM 874 O O . PHE A 1 109 ? -14.633 2.307 5.121 1.00 80.44 109 PHE A O 1
ATOM 881 N N . PRO A 1 110 ? -16.733 3.112 5.284 1.00 76.94 110 PRO A N 1
ATOM 882 C CA . PRO A 1 110 ? -17.377 1.815 5.071 1.00 76.94 110 PRO A CA 1
ATOM 883 C C . PRO A 1 110 ? -17.051 1.214 3.697 1.00 76.94 110 PRO A C 1
ATOM 885 O O . PRO A 1 110 ? -16.990 -0.000 3.565 1.00 76.94 110 PRO A O 1
ATOM 888 N N . PHE A 1 111 ? -16.765 2.050 2.697 1.00 82.44 111 PHE A N 1
ATOM 889 C CA . PHE A 1 111 ? -16.321 1.603 1.376 1.00 82.44 111 PHE A CA 1
ATOM 890 C C . PHE A 1 111 ? -14.980 0.851 1.420 1.00 82.44 111 PHE A C 1
ATOM 892 O O . PHE A 1 111 ? -14.835 -0.192 0.795 1.00 82.44 111 PHE A O 1
ATOM 899 N N . CYS A 1 112 ? -14.009 1.334 2.205 1.00 81.06 112 CYS A N 1
ATOM 900 C CA . CYS A 1 112 ? -12.728 0.643 2.374 1.00 81.06 112 CYS A CA 1
ATOM 901 C C . CYS A 1 112 ? -12.916 -0.722 3.037 1.00 81.06 112 CYS A C 1
ATOM 903 O O . CYS A 1 112 ? -12.232 -1.672 2.678 1.00 81.06 112 CYS A O 1
ATOM 905 N N . LYS A 1 113 ? -13.863 -0.822 3.977 1.00 76.56 113 LYS A N 1
ATOM 906 C CA . LYS A 1 113 ? -14.240 -2.096 4.587 1.00 76.56 113 LYS A CA 1
ATOM 907 C C . LYS A 1 113 ? -14.840 -3.050 3.548 1.00 76.56 113 LYS A C 1
ATOM 909 O O . LYS A 1 113 ? -14.355 -4.164 3.450 1.00 76.56 113 LYS A O 1
ATOM 914 N N . GLN A 1 114 ? -15.791 -2.597 2.731 1.00 79.25 114 GLN A N 1
ATOM 915 C CA . GLN A 1 114 ? -16.395 -3.415 1.667 1.00 79.25 114 GLN A CA 1
ATOM 916 C C . GLN A 1 114 ? -15.359 -3.959 0.681 1.00 79.25 114 GLN A C 1
ATOM 918 O O . GLN A 1 114 ? -15.347 -5.153 0.421 1.00 79.25 114 GLN A O 1
ATOM 923 N N . ILE A 1 115 ? -14.432 -3.114 0.212 1.00 81.12 115 ILE A N 1
ATOM 924 C CA . ILE A 1 115 ? -13.327 -3.570 -0.643 1.00 81.12 115 ILE A CA 1
ATOM 925 C C . ILE A 1 115 ? -12.553 -4.697 0.045 1.00 81.12 115 ILE A C 1
ATOM 927 O O . ILE A 1 115 ? -12.316 -5.739 -0.553 1.00 81.12 115 ILE A O 1
ATOM 931 N N . LEU A 1 116 ? -12.153 -4.515 1.305 1.00 79.81 116 LEU A N 1
ATOM 932 C CA . LEU A 1 116 ? -11.398 -5.549 2.013 1.00 79.81 116 LEU A CA 1
ATOM 933 C C . LEU A 1 116 ? -12.204 -6.843 2.161 1.00 79.81 116 LEU A C 1
ATOM 935 O O . LEU A 1 116 ? -11.635 -7.913 1.999 1.00 79.81 116 LEU A O 1
ATOM 939 N N . GLU A 1 117 ? -13.507 -6.754 2.416 1.00 75.62 117 GLU A N 1
ATOM 940 C CA . GLU A 1 117 ? -14.404 -7.912 2.516 1.00 75.62 117 GLU A CA 1
ATOM 941 C C . GLU A 1 117 ? -14.582 -8.639 1.170 1.00 75.62 117 GLU A C 1
ATOM 943 O O . GLU A 1 117 ? -14.628 -9.866 1.141 1.00 75.62 117 GLU A O 1
ATOM 948 N N . ASP A 1 118 ? -14.606 -7.913 0.050 1.00 78.38 118 ASP A N 1
ATOM 949 C CA . ASP A 1 118 ? -14.727 -8.494 -1.293 1.00 78.38 118 ASP A CA 1
ATOM 950 C C . ASP A 1 118 ? -13.442 -9.218 -1.737 1.00 78.38 118 ASP A C 1
ATOM 952 O O . ASP A 1 118 ? -13.496 -10.259 -2.394 1.00 78.38 118 ASP A O 1
ATOM 956 N N . PHE A 1 119 ? -12.271 -8.686 -1.368 1.00 72.06 119 PHE A N 1
ATOM 957 C CA . PHE A 1 119 ? -10.970 -9.285 -1.694 1.00 72.06 119 PHE A CA 1
ATOM 958 C C . PHE A 1 119 ? -10.550 -10.396 -0.718 1.00 72.06 119 PHE A C 1
ATOM 960 O O . PHE A 1 119 ? -9.742 -11.256 -1.077 1.00 72.06 119 PHE A O 1
ATOM 967 N N . TRP A 1 120 ? -11.099 -10.413 0.498 1.00 67.44 120 TRP A N 1
ATOM 968 C CA . TRP A 1 120 ? -10.859 -11.441 1.509 1.00 67.44 120 TRP A CA 1
ATOM 969 C C . TRP A 1 120 ? -12.114 -12.301 1.652 1.00 67.44 120 TRP A C 1
ATOM 971 O O . TRP A 1 120 ? -12.991 -12.017 2.460 1.00 67.44 120 TRP A O 1
ATOM 981 N N . THR A 1 121 ? -12.196 -13.373 0.854 1.00 46.91 121 THR A N 1
ATOM 982 C CA . THR A 1 121 ? -13.285 -14.365 0.895 1.00 46.91 121 THR A CA 1
ATOM 983 C C . THR A 1 121 ? -13.770 -14.610 2.325 1.00 46.91 121 THR A C 1
ATOM 985 O O . THR A 1 121 ? -12.949 -14.912 3.193 1.00 46.91 121 THR A O 1
ATOM 988 N N . ALA A 1 122 ? -15.087 -14.536 2.539 1.00 50.03 122 ALA A N 1
ATOM 989 C CA . ALA A 1 122 ? -15.835 -14.642 3.802 1.00 50.03 122 ALA A CA 1
ATOM 990 C C . ALA A 1 122 ? -15.516 -15.842 4.743 1.00 50.03 122 ALA A C 1
ATOM 992 O O . ALA A 1 122 ? -16.190 -16.045 5.749 1.00 50.03 122 ALA A O 1
ATOM 993 N N . GLY A 1 123 ? -14.498 -16.653 4.454 1.00 43.53 123 GLY A N 1
ATOM 994 C CA . GLY A 1 123 ? -14.097 -17.849 5.193 1.00 43.53 123 GLY A CA 1
ATOM 995 C C . GLY A 1 123 ? -13.320 -17.616 6.494 1.00 43.53 123 GLY A C 1
ATOM 996 O O . GLY A 1 123 ? -13.002 -18.597 7.158 1.00 43.53 123 GLY A O 1
ATOM 997 N N . LEU A 1 124 ? -13.020 -16.370 6.887 1.00 39.72 124 LEU A N 1
ATOM 998 C CA . LEU A 1 124 ? -12.424 -16.069 8.201 1.00 39.72 124 LEU A CA 1
ATOM 999 C C . LEU A 1 124 ? -13.428 -15.523 9.230 1.00 39.72 124 LEU A C 1
ATOM 1001 O O . LEU A 1 124 ? -13.031 -15.186 10.345 1.00 39.72 124 LEU A O 1
ATOM 1005 N N . TYR A 1 125 ? -14.717 -15.453 8.884 1.00 46.19 125 TYR A N 1
ATOM 1006 C CA . TYR A 1 125 ? -15.790 -15.125 9.824 1.00 46.19 125 TYR A CA 1
ATOM 1007 C C . TYR A 1 125 ? -16.164 -16.357 10.654 1.00 46.19 125 TYR A C 1
ATOM 1009 O O . TYR A 1 125 ? -17.265 -16.896 10.558 1.00 46.19 125 TYR A O 1
ATOM 1017 N N . ASP A 1 126 ? -15.219 -16.815 11.475 1.00 43.78 126 ASP A N 1
ATOM 1018 C CA . ASP A 1 126 ? -15.573 -17.584 12.663 1.00 43.78 126 ASP A CA 1
ATOM 1019 C C . ASP A 1 126 ? -16.295 -16.634 13.630 1.00 43.78 126 ASP A C 1
ATOM 1021 O O . ASP A 1 126 ? -15.991 -15.447 13.707 1.00 43.78 126 ASP A O 1
ATOM 1025 N N . THR A 1 127 ? -17.247 -17.167 14.383 1.00 50.00 127 THR A N 1
ATOM 1026 C CA . THR A 1 127 ? -18.104 -16.515 15.394 1.00 50.00 127 THR A CA 1
ATOM 1027 C C . THR A 1 127 ? -17.372 -15.732 16.503 1.00 50.00 127 THR A C 1
ATOM 1029 O O . THR A 1 127 ? -18.000 -15.209 17.425 1.00 50.00 127 THR A O 1
ATOM 1032 N N . ARG A 1 128 ? -16.044 -15.614 16.422 1.00 49.94 128 ARG A N 1
ATOM 1033 C CA . ARG A 1 128 ? -15.208 -14.758 17.260 1.00 49.94 128 ARG A CA 1
ATOM 1034 C C . ARG A 1 128 ? -15.419 -13.322 16.804 1.00 49.94 128 ARG A C 1
ATOM 1036 O O . ARG A 1 128 ? -15.223 -13.006 15.636 1.00 49.94 128 ARG A O 1
ATOM 1043 N N . GLY A 1 129 ? -15.859 -12.464 17.721 1.00 53.03 129 GLY A N 1
ATOM 1044 C CA . GLY A 1 129 ? -16.196 -11.076 17.420 1.00 53.03 129 GLY A CA 1
ATOM 1045 C C . GLY A 1 129 ? -15.147 -10.401 16.529 1.00 53.03 129 GLY A C 1
ATOM 1046 O O . GLY A 1 129 ? -13.947 -10.559 16.758 1.00 53.03 129 GLY A O 1
ATOM 1047 N N . PHE A 1 130 ? -15.629 -9.641 15.537 1.00 49.97 130 PHE A N 1
ATOM 1048 C CA . PHE A 1 130 ? -14.878 -8.857 14.532 1.00 49.97 130 PHE A CA 1
ATOM 1049 C C . PHE A 1 130 ? -13.573 -8.231 15.064 1.00 49.97 130 PHE A C 1
ATOM 1051 O O . PHE A 1 130 ? -12.569 -8.114 14.371 1.00 49.97 130 PHE A O 1
ATOM 1058 N N . VAL A 1 131 ? -13.594 -7.882 16.340 1.00 52.91 131 VAL A N 1
ATOM 1059 C CA . VAL A 1 131 ? -12.580 -7.201 17.124 1.00 52.91 131 VAL A CA 1
ATOM 1060 C C . VAL A 1 131 ? -11.231 -7.941 17.255 1.00 52.91 131 VAL A C 1
ATOM 1062 O O . VAL A 1 131 ? -10.190 -7.285 17.262 1.00 52.91 131 VAL A O 1
ATOM 1065 N N . ASP A 1 132 ? -11.193 -9.272 17.382 1.00 53.75 132 ASP A N 1
ATOM 1066 C CA . ASP A 1 132 ? -9.906 -10.005 17.445 1.00 53.75 132 ASP A CA 1
ATOM 1067 C C . ASP A 1 132 ? -9.293 -10.187 16.051 1.00 53.75 132 ASP A C 1
ATOM 1069 O O . ASP A 1 132 ? -8.070 -10.215 15.888 1.00 53.75 132 ASP A O 1
ATOM 1073 N N . ILE A 1 133 ? -10.152 -10.216 15.033 1.00 58.59 133 ILE A N 1
ATOM 1074 C CA . ILE A 1 133 ? -9.757 -10.265 13.629 1.00 58.59 133 ILE A CA 1
ATOM 1075 C C . ILE A 1 133 ? -9.121 -8.918 13.222 1.00 58.59 133 ILE A C 1
ATOM 1077 O O . ILE A 1 133 ? -8.122 -8.894 12.507 1.00 58.59 133 ILE A O 1
ATOM 1081 N N . GLU A 1 134 ? -9.604 -7.792 13.759 1.00 67.12 134 GLU A N 1
ATOM 1082 C CA . GLU A 1 134 ? -9.071 -6.446 13.485 1.00 67.12 134 GLU A CA 1
ATOM 1083 C C . GLU A 1 134 ? -7.612 -6.243 13.932 1.00 67.12 134 GLU A C 1
ATOM 1085 O O . GLU A 1 134 ? -6.837 -5.617 13.208 1.00 67.12 134 GLU A O 1
ATOM 1090 N N . PHE A 1 135 ? -7.181 -6.799 15.073 1.00 68.06 135 PHE A N 1
ATOM 1091 C CA . PHE A 1 135 ? -5.766 -6.714 15.474 1.00 68.06 135 PHE A CA 1
ATOM 1092 C C . PHE A 1 135 ? -4.865 -7.523 14.547 1.00 68.06 135 PHE A C 1
ATOM 1094 O O . PHE A 1 135 ? -3.802 -7.041 14.154 1.00 68.06 135 PHE A O 1
ATOM 1101 N N . PHE A 1 136 ? -5.299 -8.725 14.163 1.00 74.00 136 PHE A N 1
ATOM 1102 C CA . PHE A 1 136 ? -4.594 -9.525 13.167 1.00 74.00 136 PHE A CA 1
ATOM 1103 C C . PHE A 1 136 ? -4.459 -8.761 11.840 1.00 74.00 136 PHE A C 1
ATOM 1105 O O . PHE A 1 136 ? -3.367 -8.720 11.274 1.00 74.00 136 PHE A O 1
ATOM 1112 N N . PHE A 1 137 ? -5.516 -8.068 11.400 1.00 76.50 137 PHE A N 1
ATOM 1113 C CA . PHE A 1 137 ? -5.485 -7.236 10.195 1.00 76.50 137 PHE A CA 1
ATOM 1114 C C . PHE A 1 137 ? -4.477 -6.086 10.269 1.00 76.50 137 PHE A C 1
ATOM 1116 O O . PHE A 1 137 ? -3.796 -5.823 9.280 1.00 76.50 137 PHE A O 1
ATOM 1123 N N . VAL A 1 138 ? -4.322 -5.426 11.422 1.00 81.88 138 VAL A N 1
ATOM 1124 C CA . VAL A 1 138 ? -3.319 -4.355 11.584 1.00 81.88 138 VAL A CA 1
ATOM 1125 C C . VAL A 1 138 ? -1.906 -4.890 11.352 1.00 81.88 138 VAL A C 1
ATOM 1127 O O . VAL A 1 138 ? -1.120 -4.271 10.631 1.00 81.88 138 VAL A O 1
ATOM 1130 N N . PHE A 1 139 ? -1.581 -6.053 11.919 1.00 83.88 139 PHE A N 1
ATOM 1131 C CA . PHE A 1 139 ? -0.271 -6.672 11.717 1.00 83.88 139 PHE A CA 1
ATOM 1132 C C . PHE A 1 139 ? -0.107 -7.220 10.296 1.00 83.88 139 PHE A C 1
ATOM 1134 O O . PHE A 1 139 ? 0.942 -7.011 9.691 1.00 83.88 139 PHE A O 1
ATOM 1141 N N . ALA A 1 140 ? -1.135 -7.850 9.725 1.00 86.31 140 ALA A N 1
ATOM 1142 C CA . ALA A 1 140 ? -1.110 -8.321 8.342 1.00 86.31 140 ALA A CA 1
ATOM 1143 C C . ALA A 1 140 ? -0.877 -7.165 7.352 1.00 86.31 140 ALA A C 1
ATOM 1145 O O . ALA A 1 140 ? -0.033 -7.274 6.463 1.00 86.31 140 ALA A O 1
ATOM 1146 N N . ASN A 1 141 ? -1.539 -6.022 7.554 1.00 89.75 141 ASN A N 1
ATOM 1147 C CA . ASN A 1 141 ? -1.315 -4.818 6.756 1.00 89.75 141 ASN A CA 1
ATOM 1148 C C . ASN A 1 141 ? 0.109 -4.263 6.941 1.00 89.75 141 ASN A C 1
ATOM 1150 O O . ASN A 1 141 ? 0.741 -3.831 5.980 1.00 89.75 141 ASN A O 1
ATOM 1154 N N . ALA A 1 142 ? 0.665 -4.317 8.155 1.00 90.19 142 ALA A N 1
ATOM 1155 C CA . ALA A 1 142 ? 2.060 -3.944 8.377 1.00 90.19 142 ALA A CA 1
ATOM 1156 C C . ALA A 1 142 ? 3.031 -4.839 7.587 1.00 90.19 142 ALA A C 1
ATOM 1158 O O . ALA A 1 142 ? 3.968 -4.322 6.981 1.00 90.19 142 ALA A O 1
ATOM 1159 N N . PHE A 1 143 ? 2.789 -6.153 7.527 1.00 91.69 143 PHE A N 1
ATOM 1160 C CA . PHE A 1 143 ? 3.579 -7.066 6.694 1.00 91.69 143 PHE A CA 1
ATOM 1161 C C . PHE A 1 143 ? 3.416 -6.786 5.200 1.00 91.69 143 PHE A C 1
ATOM 1163 O O . PHE A 1 143 ? 4.417 -6.761 4.486 1.00 91.69 143 PHE A O 1
ATOM 1170 N N . LEU A 1 144 ? 2.196 -6.509 4.733 1.00 92.31 144 LEU A N 1
ATOM 1171 C CA . LEU A 1 144 ? 1.957 -6.101 3.347 1.00 92.31 144 LEU A CA 1
ATOM 1172 C C . LEU A 1 144 ? 2.753 -4.837 3.001 1.00 92.31 144 LEU A C 1
ATOM 1174 O O . LEU A 1 144 ? 3.408 -4.772 1.965 1.00 92.31 144 LEU A O 1
ATOM 1178 N N . LYS A 1 145 ? 2.780 -3.849 3.897 1.00 94.00 145 LYS A N 1
ATOM 1179 C CA . LYS A 1 145 ? 3.581 -2.634 3.716 1.00 94.00 145 LYS A CA 1
ATOM 1180 C C . LYS A 1 145 ? 5.079 -2.897 3.755 1.00 94.00 145 LYS A C 1
ATOM 1182 O O . LYS A 1 145 ? 5.796 -2.298 2.965 1.00 94.00 145 LYS A O 1
ATOM 1187 N N . LEU A 1 146 ? 5.563 -3.785 4.623 1.00 94.38 146 LEU A N 1
ATOM 1188 C CA . LEU A 1 146 ? 6.971 -4.195 4.626 1.00 94.38 146 LEU A CA 1
ATOM 1189 C C . LEU A 1 146 ? 7.358 -4.891 3.319 1.00 94.38 146 LEU A C 1
ATOM 1191 O O . LEU A 1 146 ? 8.434 -4.635 2.786 1.00 94.38 146 LEU A O 1
ATOM 1195 N N . PHE A 1 147 ? 6.469 -5.720 2.774 1.00 94.44 147 PHE A N 1
ATOM 1196 C CA . PHE A 1 147 ? 6.648 -6.303 1.451 1.00 94.44 147 PHE A CA 1
ATOM 1197 C C . PHE A 1 147 ? 6.715 -5.216 0.373 1.00 94.44 147 PHE A C 1
ATOM 1199 O O . PHE A 1 147 ? 7.639 -5.219 -0.436 1.00 94.44 147 PHE A O 1
ATOM 1206 N N . ILE A 1 148 ? 5.809 -4.232 0.413 1.00 94.06 148 ILE A N 1
ATOM 1207 C CA . ILE A 1 148 ? 5.821 -3.096 -0.516 1.00 94.06 148 ILE A CA 1
ATOM 1208 C C . ILE A 1 148 ? 7.117 -2.283 -0.395 1.00 94.06 148 ILE A C 1
ATOM 1210 O O . ILE A 1 148 ? 7.689 -1.893 -1.410 1.00 94.06 148 ILE A O 1
ATOM 1214 N N . VAL A 1 149 ? 7.604 -2.053 0.826 1.00 94.31 149 VAL A N 1
ATOM 1215 C CA . VAL A 1 149 ? 8.892 -1.400 1.105 1.00 94.31 149 VAL A CA 1
ATOM 1216 C C . VAL A 1 149 ? 10.036 -2.190 0.480 1.00 94.31 149 VAL A C 1
ATOM 1218 O O . VAL A 1 149 ? 10.854 -1.604 -0.218 1.00 94.31 149 VAL A O 1
ATOM 1221 N N . ALA A 1 150 ? 10.092 -3.506 0.681 1.00 92.19 150 ALA A N 1
ATOM 1222 C CA . ALA A 1 150 ? 11.148 -4.339 0.112 1.00 92.19 150 ALA A CA 1
ATOM 1223 C C . ALA A 1 150 ? 11.112 -4.334 -1.426 1.00 92.19 150 ALA A C 1
ATOM 1225 O O . ALA A 1 150 ? 12.146 -4.139 -2.059 1.00 92.19 150 ALA A O 1
ATOM 1226 N N . ALA A 1 151 ? 9.922 -4.480 -2.014 1.00 90.88 151 ALA A N 1
ATOM 1227 C CA . ALA A 1 151 ? 9.713 -4.474 -3.459 1.00 90.88 151 ALA A CA 1
ATOM 1228 C C . ALA A 1 151 ? 10.042 -3.117 -4.101 1.00 90.88 151 ALA A C 1
ATOM 1230 O O . ALA A 1 151 ? 10.675 -3.054 -5.147 1.00 90.88 151 ALA A O 1
ATOM 1231 N N . THR A 1 152 ? 9.633 -2.012 -3.478 1.00 89.38 152 THR A N 1
ATOM 1232 C CA . THR A 1 152 ? 9.933 -0.658 -3.979 1.00 89.38 152 THR A CA 1
ATOM 1233 C C . THR A 1 152 ? 11.409 -0.318 -3.756 1.00 89.38 152 THR A C 1
ATOM 1235 O O . THR A 1 152 ? 12.061 0.277 -4.612 1.00 89.38 152 THR A O 1
ATOM 1238 N N . GLY A 1 153 ? 11.972 -0.762 -2.632 1.00 86.25 153 GLY A N 1
ATOM 1239 C CA . GLY A 1 153 ? 13.381 -0.604 -2.299 1.00 86.25 153 GLY A CA 1
ATOM 1240 C C . GLY A 1 153 ? 14.297 -1.343 -3.270 1.00 86.25 153 GLY A C 1
ATOM 1241 O O . GLY A 1 153 ? 15.302 -0.777 -3.690 1.00 86.25 153 GLY A O 1
ATOM 1242 N N . SER A 1 154 ? 13.944 -2.559 -3.706 1.00 86.12 154 SER A N 1
ATOM 1243 C CA . SER A 1 154 ? 14.748 -3.283 -4.700 1.00 86.12 154 SER A CA 1
ATOM 1244 C C . SER A 1 154 ? 14.844 -2.519 -6.021 1.00 86.12 154 SER A C 1
ATOM 1246 O O . SER A 1 154 ? 15.922 -2.460 -6.606 1.00 86.12 154 SER A O 1
ATOM 1248 N N . GLN A 1 155 ? 13.776 -1.826 -6.427 1.00 84.12 155 GLN A N 1
ATOM 12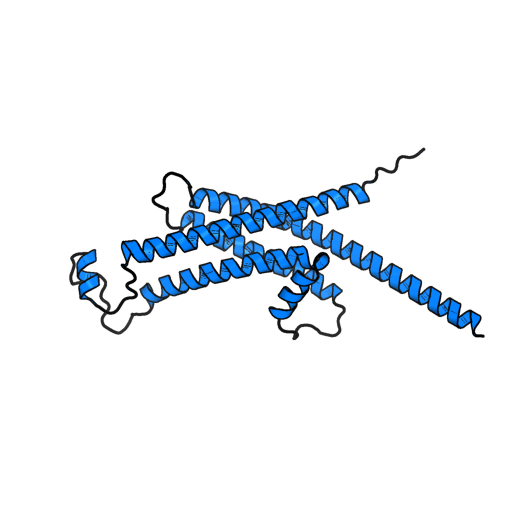49 C CA . GLN A 1 155 ? 13.751 -0.998 -7.641 1.00 84.12 155 GLN A CA 1
ATOM 1250 C C . GLN A 1 155 ? 14.687 0.219 -7.569 1.00 84.12 155 GLN A C 1
ATOM 1252 O O . GLN A 1 155 ? 15.017 0.799 -8.595 1.00 84.12 155 GLN A O 1
ATOM 1257 N N . THR A 1 156 ? 15.185 0.583 -6.383 1.00 78.94 156 THR A N 1
ATOM 1258 C CA . THR A 1 156 ? 16.252 1.592 -6.246 1.00 78.94 156 THR A CA 1
ATOM 1259 C C . THR A 1 156 ? 17.588 1.086 -6.801 1.00 78.94 156 THR A C 1
ATOM 1261 O O . THR A 1 156 ?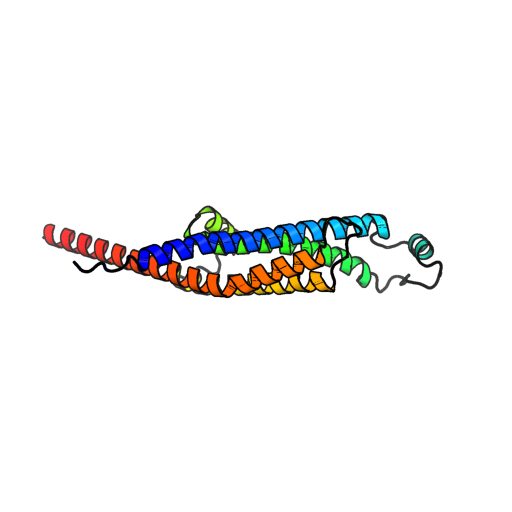 18.379 1.870 -7.313 1.00 78.94 156 THR A O 1
ATOM 1264 N N . TYR A 1 157 ? 17.854 -0.219 -6.692 1.00 71.56 157 TYR A N 1
ATOM 1265 C CA . TYR A 1 157 ? 19.140 -0.823 -7.060 1.00 71.56 157 TYR A CA 1
ATOM 1266 C C . TYR A 1 157 ? 19.082 -1.600 -8.374 1.00 71.56 157 TYR A C 1
ATOM 1268 O O . TYR A 1 157 ? 20.092 -1.720 -9.061 1.00 71.56 157 TYR A O 1
ATOM 1276 N N . THR A 1 158 ? 17.917 -2.159 -8.699 1.00 67.94 158 THR A N 1
ATOM 1277 C CA . THR A 1 158 ? 17.706 -3.005 -9.882 1.00 67.94 158 THR A CA 1
ATOM 1278 C C . THR A 1 158 ? 16.759 -2.381 -10.901 1.00 67.94 158 THR A C 1
ATOM 1280 O O . THR A 1 158 ? 16.487 -3.007 -11.922 1.00 67.94 158 THR A O 1
ATOM 1283 N N . GLY A 1 159 ? 16.206 -1.201 -10.609 1.00 59.88 159 GLY A N 1
ATOM 1284 C CA . GLY A 1 159 ? 15.275 -0.519 -11.499 1.00 59.88 159 GLY A CA 1
ATOM 1285 C C . GLY A 1 159 ? 15.967 0.019 -12.746 1.00 59.88 159 GLY A C 1
ATOM 1286 O O . GLY A 1 159 ? 17.162 0.324 -12.741 1.00 59.88 159 GLY A O 1
ATOM 1287 N N . ILE A 1 160 ? 15.197 0.136 -13.825 1.00 60.81 160 ILE A N 1
ATOM 1288 C CA . ILE A 1 160 ? 15.664 0.736 -15.072 1.00 60.81 160 ILE A CA 1
ATOM 1289 C C . ILE A 1 160 ? 15.838 2.239 -14.835 1.00 60.81 160 ILE A C 1
ATOM 1291 O O . ILE A 1 160 ? 14.927 2.905 -14.340 1.00 60.81 160 ILE A O 1
ATOM 1295 N N . TYR A 1 161 ? 17.019 2.763 -15.159 1.00 61.78 161 TYR A N 1
ATOM 1296 C CA . TYR A 1 161 ? 17.294 4.195 -15.114 1.00 61.78 161 TYR A CA 1
ATOM 1297 C C . TYR A 1 161 ? 16.643 4.836 -16.343 1.00 61.78 161 TYR A C 1
ATOM 1299 O O . TYR A 1 161 ? 17.108 4.570 -17.453 1.00 61.78 161 TYR A O 1
ATOM 1307 N N . PRO A 1 162 ? 15.576 5.640 -16.186 1.00 58.34 162 PRO A N 1
ATOM 1308 C CA . PRO A 1 162 ? 14.985 6.315 -17.326 1.00 58.34 162 PRO A CA 1
ATOM 1309 C C . PRO A 1 162 ? 15.996 7.286 -17.926 1.00 58.34 162 PRO A C 1
ATOM 1311 O O . PRO A 1 162 ? 16.654 8.037 -17.200 1.00 58.34 162 PRO A O 1
ATOM 1314 N N . ASP A 1 163 ? 16.066 7.326 -19.252 1.00 55.94 163 ASP A N 1
ATOM 1315 C CA . ASP A 1 163 ? 16.893 8.282 -19.993 1.00 55.94 163 ASP A CA 1
ATOM 1316 C C . ASP A 1 163 ? 16.182 9.655 -20.038 1.00 55.94 163 ASP A C 1
ATOM 1318 O O . ASP A 1 163 ? 15.770 10.170 -21.077 1.00 55.94 163 ASP A O 1
ATOM 1322 N N . ASN A 1 164 ? 15.900 10.211 -18.855 1.00 60.47 164 ASN A N 1
ATOM 1323 C CA . ASN A 1 164 ? 15.182 11.467 -18.663 1.00 60.47 164 ASN A CA 1
ATOM 1324 C C . ASN A 1 164 ? 15.860 12.315 -17.580 1.00 60.47 164 ASN A C 1
ATOM 1326 O O . ASN A 1 164 ? 15.921 11.936 -16.413 1.00 60.47 164 ASN A O 1
ATOM 1330 N N . SER A 1 165 ? 16.299 13.518 -17.954 1.00 58.09 165 SER A N 1
ATOM 1331 C CA . SER A 1 165 ? 17.005 14.463 -17.081 1.00 58.09 165 SER A CA 1
ATOM 1332 C C . SER A 1 165 ? 16.156 15.083 -15.964 1.00 58.09 165 SER A C 1
ATOM 1334 O O . SER A 1 165 ? 16.697 15.796 -15.121 1.00 58.09 165 SER A O 1
ATOM 1336 N N . HIS A 1 166 ? 14.833 14.894 -15.966 1.00 65.06 166 HIS A N 1
ATOM 1337 C CA . HIS A 1 166 ? 13.933 15.600 -15.049 1.00 65.06 166 HIS A CA 1
ATOM 1338 C C . HIS A 1 166 ? 13.566 14.829 -13.778 1.00 65.06 166 HIS A C 1
ATOM 1340 O O . HIS A 1 166 ? 13.174 15.468 -12.802 1.00 65.06 166 HIS A O 1
ATOM 1346 N N . VAL A 1 167 ? 13.654 13.493 -13.768 1.00 65.44 167 VAL A N 1
ATOM 1347 C CA . VAL A 1 167 ? 13.211 12.685 -12.621 1.00 65.44 167 VAL A CA 1
ATOM 1348 C C . VAL A 1 167 ? 14.144 11.501 -12.388 1.00 65.44 167 VAL A C 1
ATOM 1350 O O . VAL A 1 167 ? 14.131 10.525 -13.135 1.00 65.44 167 VAL A O 1
ATOM 1353 N N . ASP A 1 168 ? 14.905 11.570 -11.297 1.00 74.44 168 ASP A N 1
ATOM 1354 C CA . ASP A 1 168 ? 15.706 10.455 -10.794 1.00 74.44 168 ASP A CA 1
ATOM 1355 C C . ASP A 1 168 ? 14.780 9.433 -10.113 1.00 74.44 168 ASP A C 1
ATOM 1357 O O . ASP A 1 168 ? 14.407 9.562 -8.942 1.00 74.44 168 ASP A O 1
ATOM 1361 N N . THR A 1 169 ? 14.332 8.452 -10.900 1.00 74.44 169 THR A N 1
ATOM 1362 C CA . THR A 1 169 ? 13.386 7.419 -10.453 1.00 74.44 169 THR A CA 1
ATOM 1363 C C . THR A 1 169 ? 13.964 6.565 -9.320 1.00 74.44 169 THR A C 1
ATOM 1365 O O . THR A 1 169 ? 13.271 6.421 -8.315 1.00 74.44 169 THR A O 1
ATOM 1368 N N . PRO A 1 170 ? 15.218 6.075 -9.382 1.00 80.25 170 PRO A N 1
ATOM 1369 C CA . PRO A 1 170 ? 15.859 5.394 -8.255 1.00 80.25 170 PRO A CA 1
ATOM 1370 C C . PRO A 1 170 ? 15.878 6.214 -6.964 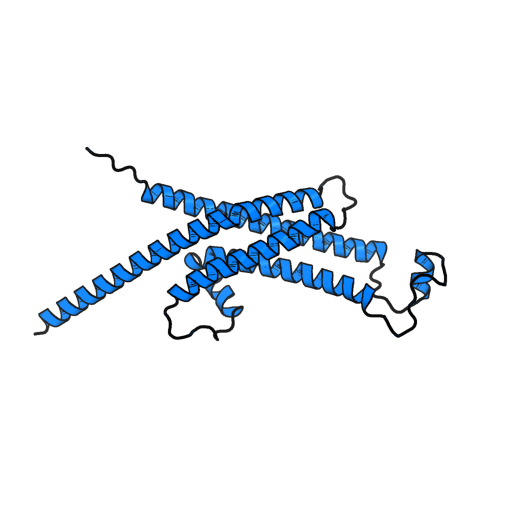1.00 80.25 170 PRO A C 1
ATOM 1372 O O . PRO A 1 170 ? 15.516 5.705 -5.902 1.00 80.25 170 PRO A O 1
ATOM 1375 N N . LEU A 1 171 ? 16.233 7.500 -7.033 1.00 83.00 171 LEU A N 1
ATOM 1376 C CA . LEU A 1 171 ? 16.226 8.358 -5.850 1.00 83.00 171 LEU A CA 1
ATOM 1377 C C . LEU A 1 171 ? 14.803 8.565 -5.303 1.00 83.00 171 LEU A C 1
ATOM 1379 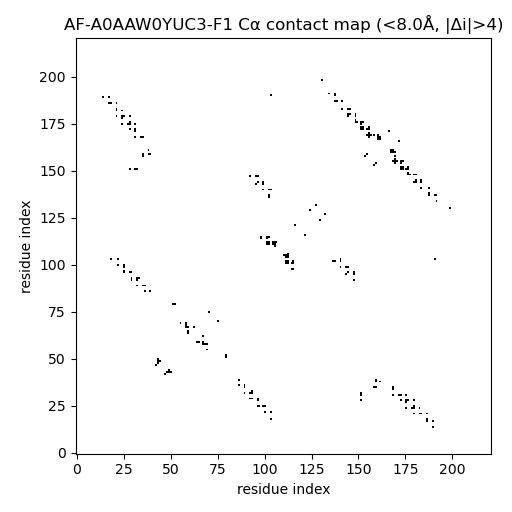O O . LEU A 1 171 ? 14.589 8.557 -4.087 1.00 83.00 171 LEU A O 1
ATOM 1383 N N . PHE A 1 172 ? 13.808 8.696 -6.182 1.00 84.19 172 PHE A N 1
ATOM 1384 C CA . PHE A 1 172 ? 12.407 8.796 -5.776 1.00 84.19 172 PHE A CA 1
ATOM 1385 C C . PHE A 1 172 ? 11.888 7.492 -5.143 1.00 84.19 172 PHE A C 1
ATOM 1387 O O . PHE A 1 172 ? 11.220 7.547 -4.107 1.00 84.19 172 PHE A O 1
ATOM 1394 N N . CYS A 1 173 ? 12.264 6.325 -5.683 1.00 84.88 173 CYS A N 1
ATOM 1395 C CA . CYS A 1 173 ? 12.010 5.009 -5.086 1.00 84.88 173 CYS A CA 1
ATOM 1396 C C . CYS A 1 173 ? 12.588 4.926 -3.671 1.00 84.88 173 CYS A C 1
ATOM 1398 O O . CYS A 1 173 ? 11.897 4.482 -2.749 1.00 84.88 173 CYS A O 1
ATOM 1400 N N . LEU A 1 174 ? 13.826 5.392 -3.478 1.00 87.69 174 LEU A N 1
ATOM 1401 C CA . LEU A 1 174 ? 14.486 5.396 -2.177 1.00 87.69 174 LEU A CA 1
ATOM 1402 C C . LEU A 1 174 ? 13.715 6.251 -1.168 1.00 87.69 174 LEU A C 1
ATOM 1404 O O . LEU A 1 174 ? 13.419 5.784 -0.067 1.00 87.69 174 LEU A O 1
ATOM 1408 N N . TYR A 1 175 ? 13.333 7.476 -1.539 1.00 88.50 175 TYR A N 1
ATOM 1409 C CA . TYR A 1 175 ? 12.553 8.342 -0.655 1.00 88.50 175 TYR A CA 1
ATOM 1410 C C . TYR A 1 175 ? 11.184 7.752 -0.323 1.00 88.50 175 TYR A C 1
ATOM 1412 O O . TYR A 1 175 ? 10.815 7.705 0.850 1.00 88.50 175 TYR A O 1
ATOM 1420 N N . ALA A 1 176 ? 10.452 7.247 -1.318 1.00 88.50 176 ALA A N 1
ATOM 1421 C CA . ALA A 1 176 ? 9.152 6.620 -1.099 1.00 88.50 176 ALA A CA 1
ATOM 1422 C C . ALA A 1 176 ? 9.263 5.405 -0.159 1.00 88.50 176 ALA A C 1
ATOM 1424 O O . ALA A 1 176 ? 8.458 5.249 0.761 1.00 88.50 176 ALA A O 1
ATOM 1425 N N . THR A 1 177 ? 10.317 4.601 -0.327 1.00 90.88 177 THR A N 1
ATOM 1426 C CA . THR A 1 177 ? 10.623 3.440 0.516 1.00 90.88 177 THR A CA 1
ATOM 1427 C C . THR A 1 177 ? 10.928 3.850 1.954 1.00 90.88 177 THR A C 1
ATOM 1429 O O . THR A 1 177 ? 10.348 3.290 2.883 1.00 90.88 177 THR A O 1
ATOM 1432 N N . LEU A 1 178 ? 11.791 4.848 2.161 1.00 92.31 178 LEU A N 1
ATOM 1433 C CA . LEU A 1 178 ? 12.157 5.329 3.497 1.00 92.31 178 LEU A CA 1
ATOM 1434 C C . LEU A 1 178 ? 10.968 5.971 4.219 1.00 92.31 178 LEU A C 1
ATOM 1436 O O . LEU A 1 178 ? 10.744 5.696 5.399 1.00 92.31 178 LEU A O 1
ATOM 1440 N N . CYS A 1 179 ? 10.175 6.780 3.513 1.00 92.81 179 CYS A N 1
ATOM 1441 C CA . CYS A 1 179 ? 8.958 7.377 4.052 1.00 92.81 179 CYS A CA 1
ATOM 1442 C C . CYS A 1 179 ? 7.939 6.303 4.455 1.00 92.81 179 CYS A C 1
ATOM 1444 O O . CYS A 1 179 ? 7.405 6.349 5.567 1.00 92.81 179 CYS A O 1
ATOM 1446 N N . LEU A 1 180 ? 7.700 5.301 3.601 1.00 93.00 180 LEU A N 1
ATOM 1447 C CA . LEU A 1 180 ? 6.782 4.215 3.929 1.00 93.00 180 LEU A CA 1
ATOM 1448 C C . LEU A 1 180 ? 7.314 3.378 5.101 1.00 93.00 180 LEU A C 1
ATOM 1450 O O . LEU A 1 180 ? 6.590 3.207 6.079 1.00 93.00 180 LEU A O 1
ATOM 1454 N N . ALA A 1 181 ? 8.574 2.938 5.064 1.00 93.06 181 ALA A N 1
ATOM 1455 C CA . ALA A 1 181 ? 9.191 2.136 6.123 1.00 93.06 181 ALA A CA 1
ATOM 1456 C C . ALA A 1 181 ? 9.152 2.843 7.483 1.00 93.06 181 ALA A C 1
ATOM 1458 O O . ALA A 1 181 ? 8.739 2.257 8.485 1.00 93.06 181 ALA A O 1
ATOM 1459 N N . GLY A 1 182 ? 9.517 4.128 7.501 1.00 90.94 182 GLY A N 1
ATOM 1460 C CA . GLY A 1 182 ? 9.450 4.963 8.692 1.00 90.94 182 GLY A CA 1
ATOM 1461 C C . GLY A 1 182 ? 8.024 5.144 9.204 1.00 90.94 182 GLY A C 1
ATOM 1462 O O . GLY A 1 182 ? 7.828 5.252 10.412 1.00 90.94 182 GLY A O 1
ATOM 1463 N N . SER A 1 183 ? 7.017 5.128 8.323 1.00 92.31 183 SER A N 1
ATOM 1464 C CA . SER A 1 183 ? 5.630 5.358 8.728 1.00 92.31 183 SER A CA 1
ATOM 1465 C C . SER A 1 183 ? 4.924 4.138 9.334 1.00 92.31 183 SER A C 1
ATOM 1467 O O . SER A 1 183 ? 3.986 4.303 10.122 1.00 92.31 183 SER A O 1
ATOM 1469 N N . ILE A 1 184 ? 5.377 2.917 9.029 1.00 91.56 184 ILE A N 1
ATOM 1470 C CA . ILE A 1 184 ? 4.792 1.658 9.523 1.00 91.56 184 ILE A CA 1
ATOM 1471 C C . ILE A 1 184 ? 4.670 1.603 11.060 1.00 91.56 184 ILE A C 1
ATOM 1473 O O . ILE A 1 184 ? 3.544 1.421 11.534 1.00 91.56 184 ILE A O 1
ATOM 1477 N N . PRO A 1 185 ? 5.737 1.790 11.870 1.00 90.31 185 PRO A N 1
ATOM 1478 C CA . PRO A 1 185 ? 5.644 1.633 13.327 1.00 90.31 185 PRO A CA 1
ATOM 1479 C C . PRO A 1 185 ? 4.639 2.602 13.963 1.00 90.31 185 PRO A C 1
ATOM 1481 O O . PRO A 1 185 ? 3.823 2.208 14.796 1.00 90.31 185 PRO A O 1
ATOM 1484 N N . PHE A 1 186 ? 4.627 3.859 13.523 1.00 89.19 186 PHE A N 1
ATOM 1485 C CA . PHE A 1 186 ? 3.685 4.862 14.020 1.00 89.19 186 PHE A CA 1
ATOM 1486 C C . PHE A 1 186 ? 2.244 4.586 13.578 1.00 89.19 186 PHE A C 1
ATOM 1488 O O . PHE A 1 186 ? 1.305 4.870 14.322 1.00 89.19 186 PHE A O 1
ATOM 1495 N N . THR A 1 187 ? 2.054 4.001 12.392 1.00 87.62 187 THR A N 1
ATOM 1496 C CA . THR A 1 187 ? 0.728 3.617 11.889 1.00 87.62 187 THR A CA 1
ATOM 1497 C C . THR A 1 187 ? 0.154 2.441 12.676 1.00 87.62 187 THR A C 1
ATOM 1499 O O . THR A 1 187 ? -1.039 2.442 12.972 1.00 87.62 187 THR A O 1
ATOM 1502 N N . ILE A 1 188 ? 0.991 1.485 13.097 1.00 88.62 188 ILE A N 1
ATOM 1503 C CA . ILE A 1 188 ? 0.586 0.394 14.000 1.00 88.62 188 ILE A CA 1
ATOM 1504 C C . ILE A 1 188 ? 0.143 0.963 15.351 1.00 88.62 188 ILE A C 1
ATOM 1506 O O . ILE A 1 188 ? -0.959 0.668 15.810 1.00 88.62 188 ILE A O 1
ATOM 1510 N N . ILE A 1 189 ? 0.965 1.820 15.969 1.00 87.12 189 ILE A N 1
ATOM 1511 C CA . ILE A 1 189 ? 0.641 2.450 17.260 1.00 87.12 189 ILE A CA 1
ATOM 1512 C C . ILE A 1 189 ? -0.681 3.222 17.155 1.00 87.12 189 ILE A C 1
ATOM 1514 O O . ILE A 1 189 ? -1.572 3.059 17.990 1.00 87.12 189 ILE A O 1
ATOM 1518 N N . SER A 1 190 ? -0.835 4.008 16.089 1.00 85.88 190 SER A N 1
ATOM 1519 C CA . SER A 1 190 ? -2.043 4.784 15.805 1.00 85.88 190 SER A CA 1
ATOM 1520 C C . SER A 1 190 ? -3.287 3.900 15.677 1.00 85.88 190 SER A C 1
ATOM 1522 O O . SER A 1 190 ? -4.310 4.196 16.296 1.00 85.88 190 SER A O 1
ATOM 1524 N N . HIS A 1 191 ? -3.205 2.787 14.942 1.00 85.31 191 HIS A N 1
ATOM 1525 C CA . HIS A 1 191 ? -4.313 1.838 14.812 1.00 85.31 191 HIS A CA 1
ATOM 1526 C C . HIS A 1 191 ? -4.676 1.171 16.131 1.00 85.31 191 HIS A C 1
ATOM 1528 O O . HIS A 1 191 ? -5.854 1.126 16.476 1.00 85.31 191 HIS A O 1
ATOM 1534 N N . ILE A 1 192 ? -3.688 0.697 16.896 1.00 84.56 192 ILE A N 1
ATOM 1535 C CA . ILE A 1 192 ? -3.929 0.070 18.203 1.00 84.56 192 ILE A CA 1
ATOM 1536 C C . ILE A 1 192 ? -4.689 1.037 19.115 1.00 84.56 192 ILE A C 1
ATOM 1538 O O . ILE A 1 192 ? -5.648 0.645 19.780 1.00 84.56 192 ILE A O 1
ATOM 1542 N N . MET A 1 193 ? -4.306 2.315 19.118 1.00 83.00 193 MET A N 1
ATOM 1543 C CA . MET A 1 193 ? -4.980 3.339 19.913 1.00 83.00 193 MET A CA 1
ATOM 1544 C C . MET A 1 193 ? -6.417 3.597 19.453 1.00 83.00 193 MET A C 1
ATOM 1546 O O . MET A 1 193 ? -7.308 3.712 20.297 1.00 83.00 193 MET A O 1
ATOM 1550 N N . VAL A 1 194 ? -6.658 3.678 18.141 1.00 81.06 194 VAL A N 1
ATOM 1551 C CA . VAL A 1 194 ? -8.005 3.881 17.582 1.00 81.06 194 VAL A CA 1
ATOM 1552 C C . VAL A 1 194 ? -8.903 2.681 17.881 1.00 81.06 194 VAL A C 1
ATOM 1554 O O . VAL A 1 194 ? -9.990 2.867 18.429 1.00 81.06 194 VAL A O 1
ATOM 1557 N N . LEU A 1 195 ? -8.431 1.459 17.623 1.00 78.75 195 LEU A N 1
ATOM 1558 C CA . LEU A 1 195 ? -9.170 0.226 17.903 1.00 78.75 195 LEU A CA 1
ATOM 1559 C C . LEU A 1 195 ? -9.484 0.086 19.395 1.00 78.75 195 LEU A C 1
ATOM 1561 O O . LEU A 1 195 ? -10.612 -0.225 19.775 1.00 78.75 195 LEU A O 1
ATOM 1565 N N . HIS A 1 196 ? -8.523 0.393 20.270 1.00 80.06 196 HIS A N 1
ATOM 1566 C CA . HIS A 1 196 ? -8.753 0.358 21.713 1.00 80.06 196 HIS A CA 1
ATOM 1567 C C . HIS A 1 196 ? -9.839 1.354 22.156 1.00 80.06 196 HIS A C 1
ATOM 1569 O O . HIS A 1 196 ? -10.650 1.054 23.036 1.00 80.06 196 HIS A O 1
ATOM 1575 N N . GLN A 1 197 ? -9.891 2.540 21.545 1.00 77.75 197 GLN A N 1
ATOM 1576 C CA . GLN A 1 197 ? -10.950 3.510 21.823 1.00 77.75 197 GLN A CA 1
ATOM 1577 C C . GLN A 1 197 ? -12.315 3.061 21.308 1.00 77.75 197 GLN A C 1
ATOM 1579 O O . GLN A 1 197 ? -13.308 3.275 22.007 1.00 77.75 197 GLN A O 1
ATOM 1584 N N . MET A 1 198 ? -12.367 2.434 20.130 1.00 75.94 198 MET A N 1
ATOM 1585 C CA . MET A 1 198 ? -13.597 1.852 19.593 1.00 75.94 198 MET A CA 1
ATOM 1586 C C . MET A 1 198 ? -14.138 0.767 20.528 1.00 75.94 198 MET A C 1
ATOM 1588 O O . MET A 1 198 ? -15.273 0.907 20.981 1.00 75.94 198 MET A O 1
ATOM 1592 N N . LYS A 1 199 ? -13.297 -0.188 20.968 1.00 74.44 199 LYS A N 1
ATOM 1593 C CA . LYS A 1 199 ? -13.693 -1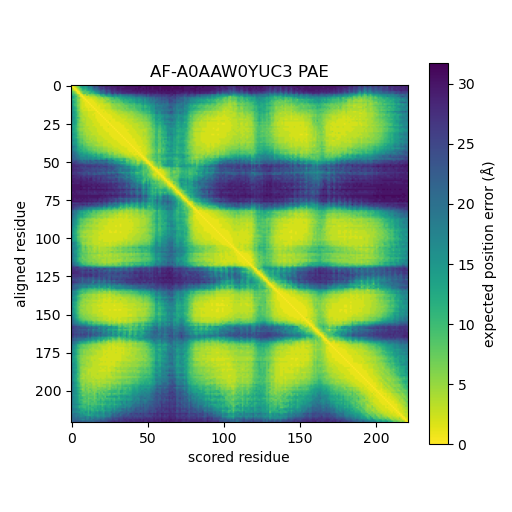.210 21.961 1.00 74.44 199 LYS A CA 1
ATOM 1594 C C . LYS A 1 199 ? -14.266 -0.590 23.233 1.00 74.44 199 LYS A C 1
ATOM 1596 O O . LYS A 1 199 ? -15.290 -1.021 23.755 1.00 74.44 199 LYS A O 1
ATOM 1601 N N . ARG A 1 200 ? -13.601 0.443 23.767 1.00 76.56 200 ARG A N 1
ATOM 1602 C CA . ARG A 1 200 ? -14.052 1.109 24.998 1.00 76.56 200 ARG A CA 1
ATOM 1603 C C . ARG A 1 200 ? -15.412 1.788 24.809 1.00 76.56 200 ARG A C 1
ATOM 1605 O O . ARG A 1 200 ? -16.152 1.917 25.782 1.00 76.56 200 ARG A O 1
ATOM 1612 N N . LYS A 1 201 ? -15.720 2.269 23.603 1.00 78.44 201 LYS A N 1
ATOM 1613 C CA . LYS A 1 201 ? -17.017 2.867 23.289 1.00 78.44 201 LYS A CA 1
ATOM 1614 C C . LYS A 1 201 ? -18.099 1.793 23.165 1.00 78.44 201 LYS A C 1
ATOM 1616 O O . LYS A 1 201 ? -19.112 1.917 23.838 1.00 78.44 201 LYS A O 1
ATOM 1621 N N . GLU A 1 202 ? -17.844 0.729 22.407 1.00 77.69 202 GLU A N 1
ATOM 1622 C CA . GLU A 1 202 ? -18.776 -0.398 22.245 1.00 77.69 202 GLU A CA 1
ATOM 1623 C C . GLU A 1 202 ? -19.165 -1.010 23.594 1.00 77.69 202 GLU A C 1
ATOM 1625 O O . GLU A 1 202 ? -20.347 -1.120 23.898 1.00 77.69 202 GLU A O 1
ATOM 1630 N N . TYR A 1 203 ? -18.186 -1.270 24.466 1.00 74.88 203 TYR A N 1
ATOM 1631 C CA . TYR A 1 203 ? -18.441 -1.800 25.809 1.00 74.88 203 TYR A CA 1
ATOM 1632 C C . TYR A 1 203 ? -19.329 -0.882 26.669 1.00 74.88 203 TYR A C 1
ATOM 1634 O O . TYR A 1 203 ? -20.159 -1.345 27.452 1.00 74.88 203 TYR A O 1
ATOM 1642 N N . LYS A 1 204 ? -19.175 0.442 26.536 1.00 78.75 204 LYS A N 1
ATOM 1643 C CA . LYS A 1 204 ? -20.036 1.409 27.236 1.00 78.75 204 LYS A CA 1
ATOM 1644 C C . LYS A 1 204 ? -21.452 1.423 26.672 1.00 78.75 204 LYS A C 1
ATOM 1646 O O . LYS A 1 204 ? -22.397 1.530 27.449 1.00 78.75 204 LYS A O 1
ATOM 1651 N N . ASP A 1 205 ? -21.588 1.319 25.355 1.00 81.31 205 ASP A N 1
ATOM 1652 C CA . ASP A 1 205 ? -22.883 1.290 24.679 1.00 81.31 205 ASP A CA 1
ATOM 1653 C C . ASP A 1 205 ? -23.646 -0.010 25.019 1.00 81.31 205 ASP A C 1
ATOM 1655 O O . ASP A 1 205 ? -24.858 0.023 25.227 1.00 81.31 205 ASP A O 1
ATOM 1659 N N . GLU A 1 206 ? -22.951 -1.144 25.155 1.00 80.12 206 GLU A N 1
ATOM 1660 C CA . GLU A 1 206 ? -23.526 -2.414 25.626 1.00 80.12 206 GLU A CA 1
ATOM 1661 C C . GLU A 1 206 ? -23.997 -2.347 27.083 1.00 80.12 206 GLU A C 1
ATOM 1663 O O . GLU A 1 206 ? -25.122 -2.750 27.381 1.00 80.12 206 GLU A O 1
ATOM 1668 N N . LEU A 1 207 ? -23.181 -1.786 27.984 1.00 81.38 207 LEU A N 1
ATOM 1669 C CA . LEU A 1 207 ? -23.569 -1.562 29.382 1.00 81.38 207 LEU A CA 1
ATOM 1670 C C . LEU A 1 207 ? -24.797 -0.655 29.494 1.00 81.38 207 LEU A C 1
ATOM 1672 O O . LEU A 1 207 ? -25.724 -0.975 30.234 1.00 81.38 207 LEU A O 1
ATOM 1676 N N . ALA A 1 208 ? -24.837 0.440 28.730 1.00 85.88 208 ALA A N 1
ATOM 1677 C CA . ALA A 1 208 ? -25.980 1.348 28.716 1.00 85.88 208 ALA A CA 1
ATOM 1678 C C . ALA A 1 208 ? -27.264 0.637 28.255 1.00 85.88 208 ALA A C 1
ATOM 1680 O O . ALA A 1 208 ? -28.297 0.747 28.913 1.00 85.88 208 ALA A O 1
ATOM 1681 N N . LYS A 1 209 ? -27.189 -0.168 27.185 1.00 87.38 209 LYS A N 1
ATOM 1682 C CA . LYS A 1 209 ? -28.323 -0.981 26.714 1.00 87.38 209 LYS A CA 1
ATOM 1683 C C . LYS A 1 209 ? -28.773 -2.011 27.752 1.00 87.38 209 LYS A C 1
ATOM 1685 O O . LYS A 1 209 ? -29.973 -2.208 27.931 1.00 87.38 209 LYS A O 1
ATOM 1690 N N . ALA A 1 210 ? -27.838 -2.658 28.448 1.00 83.31 210 ALA A N 1
ATOM 1691 C CA . ALA A 1 210 ? -28.153 -3.616 29.506 1.00 83.31 210 ALA A CA 1
ATOM 1692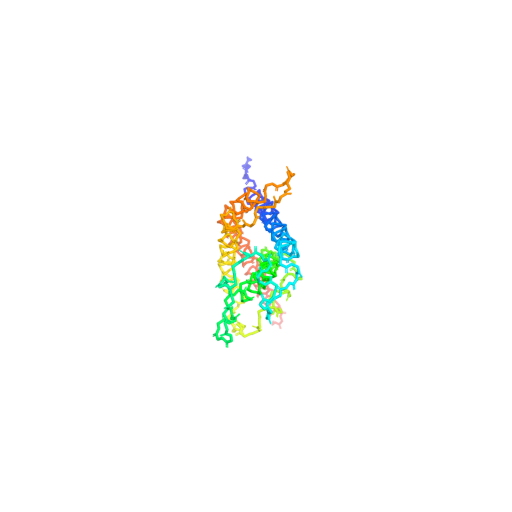 C C . ALA A 1 210 ? -28.826 -2.939 30.714 1.00 83.31 210 ALA A C 1
ATOM 1694 O O . ALA A 1 210 ? -29.787 -3.473 31.268 1.00 83.31 210 ALA A O 1
ATOM 1695 N N . GLU A 1 211 ? -28.372 -1.744 31.100 1.00 86.50 211 GLU A N 1
ATOM 1696 C CA . GLU A 1 211 ? -28.992 -0.945 32.160 1.00 86.50 211 GLU A CA 1
ATOM 1697 C C . GLU A 1 211 ? -30.397 -0.456 31.782 1.00 86.50 211 GLU A C 1
ATOM 1699 O O . GLU A 1 211 ? -31.298 -0.477 32.623 1.00 86.50 211 GLU A O 1
ATOM 1704 N N . GLU A 1 212 ? -30.613 -0.041 30.532 1.00 86.94 212 GLU A N 1
ATOM 1705 C CA . GLU A 1 212 ? -31.933 0.338 30.016 1.00 86.94 212 GLU A CA 1
ATOM 1706 C C . GLU A 1 212 ? -32.891 -0.857 29.978 1.00 86.94 212 GLU A C 1
ATOM 1708 O O . GLU A 1 212 ? -34.019 -0.750 30.462 1.00 86.94 212 GLU A O 1
ATOM 1713 N N . ALA A 1 213 ? -32.429 -2.018 29.506 1.00 84.69 213 ALA A N 1
ATOM 1714 C CA . ALA A 1 213 ? -33.210 -3.253 29.517 1.00 84.69 213 ALA A CA 1
ATOM 1715 C C . ALA A 1 213 ? -33.567 -3.695 30.948 1.00 84.69 213 ALA A C 1
ATOM 1717 O O . ALA A 1 213 ? -34.707 -4.074 31.218 1.00 84.69 213 ALA A O 1
ATOM 1718 N N . ALA A 1 214 ? -32.628 -3.586 31.893 1.00 82.81 214 ALA A N 1
ATOM 1719 C CA . ALA A 1 214 ? -32.868 -3.903 33.299 1.00 82.81 214 ALA A CA 1
ATOM 1720 C C . ALA A 1 214 ? -33.848 -2.922 33.969 1.00 82.81 214 ALA A C 1
ATOM 1722 O O . ALA A 1 214 ? -34.657 -3.333 34.803 1.00 82.81 214 ALA A O 1
ATOM 1723 N N . LYS A 1 215 ? -33.806 -1.632 33.610 1.00 84.69 215 LYS A N 1
ATOM 1724 C CA . LYS A 1 215 ? -34.781 -0.632 34.077 1.00 84.69 215 LYS A CA 1
ATOM 1725 C C . LYS A 1 215 ? -36.172 -0.890 33.497 1.00 84.69 215 LYS A C 1
ATOM 1727 O O . LYS A 1 215 ? -37.131 -0.878 34.261 1.00 84.69 215 LYS A O 1
ATOM 1732 N N . ALA A 1 216 ? -36.271 -1.196 32.203 1.00 81.62 216 ALA A N 1
ATOM 1733 C CA . ALA A 1 216 ? -37.532 -1.538 31.543 1.00 81.62 216 ALA A CA 1
ATOM 1734 C C . ALA A 1 216 ? -38.176 -2.804 32.138 1.00 81.62 216 ALA A C 1
ATOM 1736 O O . ALA A 1 216 ? -39.381 -2.829 32.388 1.00 81.62 216 ALA A O 1
ATOM 1737 N N . ALA A 1 217 ? -37.370 -3.827 32.446 1.00 75.69 217 ALA A N 1
ATOM 1738 C CA . ALA A 1 217 ? -37.836 -5.046 33.105 1.00 75.69 217 ALA A CA 1
ATOM 1739 C C . ALA A 1 217 ? -38.321 -4.800 34.547 1.00 75.69 217 ALA A C 1
ATOM 1741 O O . ALA A 1 217 ? -39.271 -5.435 34.991 1.00 75.69 217 ALA A O 1
ATOM 1742 N N . LYS A 1 218 ? -37.705 -3.858 35.277 1.00 75.81 218 LYS A N 1
ATOM 1743 C CA . LYS A 1 218 ? -38.142 -3.468 36.630 1.00 75.81 218 LYS A CA 1
ATOM 1744 C C . LYS A 1 218 ? -39.417 -2.629 36.651 1.00 75.81 218 LYS A C 1
ATOM 1746 O O . LYS A 1 218 ? -40.107 -2.657 37.655 1.00 75.81 218 LYS A O 1
ATOM 1751 N N . SER A 1 219 ? -39.710 -1.877 35.592 1.00 71.19 219 SER A N 1
ATOM 1752 C CA . SER A 1 219 ? -40.949 -1.092 35.476 1.00 71.19 219 SER A CA 1
ATOM 1753 C C . SER A 1 219 ? -42.151 -1.891 34.961 1.00 71.19 219 SER A C 1
ATOM 1755 O O . SER A 1 219 ? -43.260 -1.370 34.962 1.00 71.19 219 SER A O 1
ATOM 1757 N N . ALA A 1 220 ? -41.930 -3.115 34.472 1.00 62.25 220 ALA A N 1
ATOM 1758 C CA . ALA A 1 220 ? -42.974 -4.000 33.952 1.00 62.25 220 ALA A CA 1
ATOM 1759 C C . ALA A 1 220 ? -43.514 -5.005 34.994 1.00 62.25 220 ALA A C 1
ATOM 1761 O O . ALA A 1 220 ? -44.479 -5.707 34.699 1.00 62.25 220 ALA A O 1
ATOM 1762 N N . ASN A 1 221 ? -42.899 -5.061 36.181 1.00 51.72 221 ASN A N 1
ATOM 1763 C CA . ASN A 1 221 ? -43.346 -5.814 37.361 1.00 51.72 221 ASN A CA 1
ATOM 1764 C C . ASN A 1 221 ? -43.864 -4.853 38.432 1.00 51.72 221 ASN A C 1
ATOM 1766 O O . ASN A 1 221 ? -44.757 -5.274 39.196 1.00 51.72 221 ASN A O 1
#

Solvent-accessible surface area (backbone atoms only — not comparable to full-atom values): 12615 Å² total; per-residue (Å²): 136,83,81,75,71,64,55,72,60,53,52,52,49,52,44,56,53,45,53,53,53,47,47,49,27,47,52,47,41,46,52,46,45,54,50,51,47,51,48,54,51,46,50,40,42,74,77,43,69,72,60,70,81,94,58,62,76,65,47,36,71,76,73,73,36,93,82,55,86,72,65,83,93,77,63,73,61,66,69,44,43,46,56,56,49,51,54,52,47,44,53,48,48,62,50,49,45,57,50,47,50,25,72,73,36,34,93,79,35,69,66,32,38,50,53,52,51,70,75,46,66,78,82,76,74,55,94,66,62,71,71,66,56,49,57,53,48,55,53,52,43,48,50,52,50,51,50,50,28,52,59,40,39,47,37,40,79,72,46,84,81,70,98,49,97,87,59,65,59,38,63,49,24,42,52,28,22,52,49,37,57,65,38,46,66,59,49,49,55,43,47,54,56,50,53,53,52,50,52,57,48,52,56,50,55,51,50,51,51,51,52,51,51,53,51,54,58,60,74,74,109

Foldseek 3Di:
DDPPDVVVVVVLVVLVVLLVLLLVLLVLLLVLLVVLLVQLVVCCCPVVVVDLDDDLVSVCVPPVDSPPDDDPPDPSCPRSVVSVVSNVVSVVLNVLSLLLNLLLCVVPDVVSVVVVPVVDDPVVPDVPPPLVVNLVSLVVSLVSLVVSLVVLLVCLVPGDQDPDPPDRSSVSSVVSSVSNNVSSVSSSVSSVVVSVVVVVVVVVVVVVVVVVVVVVVVVVD